Protein AF-A0A2X5NLL9-F1 (afdb_monomer_lite)

Sequence (200 aa):
MDMGITQERDPYWHHGKTVLFLRAEQSVMKSGERNTLWIGGGTVSYTEKAAVKLYLVPALNEEYLISTKEHQAAFIQCLAPGELEKRFPKGENTASSGWFSKLSNHSMAHRYLPYIHNQVLELADPARDMDRKAMRARFRKGVEQKASFSHPDEVERNREFLALQDMLPVALRLTQAEETGKNALLRFSAVTEEEVELSQ

Foldseek 3Di:
DDPDPPPPQQLVRDPDLDFDFDFAWFFFWDDDPPPPQQAEDTDTPDIDPLTATFGFNCVLPVVLSVLLSVLSVSVVRRHHPPNCCVVVPPCPLQPDPDPVSVVVSPPCVQAVVLVVLQLLLCLLCVVDDDPNVVSLVVRLVVLVVRCVRGDVSSSVSSVSRNVSRVSCNVVCVVLCVDPVSNVVSVVSNVPDDRDDNDDD

pLDDT: mean 71.35, std 20.17, range [28.53, 96.5]

Radius of gyration: 19.21 Å; chains: 1; bounding box: 46×49×52 Å

Secondary structure (DSSP, 8-state):
----------TT---SS--EEEEE--EEEE--STT-TTSS-BEEEEE-S--EEEEE-GGG-HHHHHHHHHHHHHHHHHBPTTHHHHHS-TTGGG--SSTTHHHHTT-HHHHTHHHHHHHHHHHH-TTS--HHHHHHHHHHHHHHHHGGGS-HHHHHHHHHHHHHHHTGGGGGHHHHHSHHHHHHHHHHHHH---------

Structure (mmCIF, N/CA/C/O backbone):
data_AF-A0A2X5NLL9-F1
#
_entry.id   AF-A0A2X5NLL9-F1
#
loop_
_atom_site.group_PDB
_atom_site.id
_atom_site.type_symbol
_atom_site.label_atom_id
_atom_site.label_alt_id
_atom_site.label_comp_id
_atom_site.label_asym_id
_atom_site.label_entity_id
_atom_site.label_seq_id
_atom_site.pdbx_PDB_ins_code
_atom_site.Cartn_x
_atom_site.Cartn_y
_atom_site.Cartn_z
_atom_site.occupancy
_atom_site.B_iso_or_equiv
_atom_site.auth_seq_id
_atom_site.auth_comp_id
_atom_site.auth_asym_id
_atom_site.auth_atom_id
_atom_site.pdbx_PDB_model_num
ATOM 1 N N . MET A 1 1 ? 10.662 36.004 -24.248 1.00 30.02 1 MET A N 1
ATOM 2 C CA . MET A 1 1 ? 11.635 35.547 -23.238 1.00 30.02 1 MET A CA 1
ATOM 3 C C . MET A 1 1 ? 10.841 34.747 -22.228 1.00 30.02 1 MET A C 1
ATOM 5 O O . MET A 1 1 ? 10.139 35.343 -21.422 1.00 30.02 1 MET A O 1
ATOM 9 N N . ASP A 1 2 ? 10.832 33.425 -22.386 1.00 28.53 2 ASP A N 1
ATOM 10 C CA . ASP A 1 2 ? 10.112 32.521 -21.488 1.00 28.53 2 ASP A CA 1
ATOM 11 C C . ASP A 1 2 ? 10.832 32.462 -20.141 1.00 28.53 2 ASP A C 1
ATOM 13 O O . ASP A 1 2 ? 12.002 32.088 -20.063 1.00 28.53 2 ASP A O 1
ATOM 17 N N . MET A 1 3 ? 10.128 32.852 -19.080 1.00 30.97 3 MET A N 1
ATOM 18 C CA . MET A 1 3 ? 10.568 32.634 -17.708 1.00 30.97 3 MET A CA 1
ATOM 19 C C . MET A 1 3 ? 10.270 31.180 -17.347 1.00 30.97 3 MET A C 1
ATOM 21 O O . MET A 1 3 ? 9.150 30.830 -16.978 1.00 30.97 3 MET A O 1
ATOM 25 N N . GLY A 1 4 ? 11.287 30.333 -17.513 1.00 31.94 4 GLY A N 1
ATOM 26 C CA . GLY A 1 4 ? 11.276 28.924 -17.144 1.00 31.94 4 GLY A CA 1
ATOM 27 C C . GLY A 1 4 ? 11.077 28.735 -15.644 1.00 31.94 4 GLY A C 1
ATOM 28 O O . GLY A 1 4 ? 12.035 28.627 -14.888 1.00 31.94 4 GLY A O 1
ATOM 29 N N . ILE A 1 5 ? 9.819 28.658 -15.221 1.00 30.97 5 ILE A N 1
ATOM 30 C CA . ILE A 1 5 ? 9.446 27.987 -13.981 1.00 30.97 5 ILE A CA 1
ATOM 31 C C . ILE A 1 5 ? 9.344 26.508 -14.345 1.00 30.97 5 ILE A C 1
ATOM 33 O O . ILE A 1 5 ? 8.311 26.041 -14.828 1.00 30.97 5 ILE A O 1
ATOM 37 N N . THR A 1 6 ? 10.430 25.759 -14.153 1.00 32.88 6 THR A N 1
ATOM 38 C CA . THR A 1 6 ? 10.347 24.302 -14.026 1.00 32.88 6 THR A CA 1
ATOM 39 C C . THR A 1 6 ? 9.514 24.018 -12.790 1.00 32.88 6 THR A C 1
ATOM 41 O O . THR A 1 6 ? 10.007 24.011 -11.667 1.00 32.88 6 THR A O 1
ATOM 44 N N . GLN A 1 7 ? 8.210 23.865 -12.996 1.00 33.78 7 GLN A N 1
ATOM 45 C CA . GLN A 1 7 ? 7.314 23.323 -11.994 1.00 33.78 7 GLN A CA 1
ATOM 46 C C . GLN A 1 7 ? 7.844 21.917 -11.694 1.00 33.78 7 GLN A C 1
ATOM 48 O O . GLN A 1 7 ? 7.772 21.051 -12.568 1.00 33.78 7 GLN A O 1
ATOM 53 N N . GLU A 1 8 ? 8.440 21.711 -10.516 1.00 35.06 8 GLU A N 1
ATOM 54 C CA . GLU A 1 8 ? 8.744 20.374 -10.009 1.00 35.06 8 GLU A CA 1
ATOM 55 C C . GLU A 1 8 ? 7.426 19.600 -9.979 1.00 35.06 8 GLU A C 1
ATOM 57 O O . GLU A 1 8 ? 6.589 19.761 -9.090 1.00 35.06 8 GLU A O 1
ATOM 62 N N . ARG A 1 9 ? 7.188 18.818 -11.030 1.00 38.62 9 ARG A N 1
ATOM 63 C CA . ARG A 1 9 ? 6.103 17.853 -11.053 1.00 38.62 9 ARG A CA 1
ATOM 64 C C . ARG A 1 9 ? 6.563 16.716 -10.160 1.00 38.62 9 ARG A C 1
ATOM 66 O O . ARG A 1 9 ? 7.596 16.110 -10.431 1.00 38.62 9 ARG A O 1
ATOM 73 N N . ASP A 1 10 ? 5.811 16.460 -9.093 1.00 43.16 10 ASP A N 1
ATOM 74 C CA . ASP A 1 10 ? 5.929 15.222 -8.324 1.00 43.16 10 ASP A CA 1
ATOM 75 C C . ASP A 1 10 ? 6.023 14.044 -9.316 1.00 43.16 10 ASP A C 1
ATOM 77 O O . ASP A 1 10 ? 5.250 14.038 -10.279 1.00 43.16 10 ASP A O 1
ATOM 81 N N . PRO A 1 11 ? 6.948 13.076 -9.170 1.00 43.41 11 PRO A N 1
ATOM 82 C CA . PRO A 1 11 ? 7.084 11.961 -10.114 1.00 43.41 11 PRO A CA 1
ATOM 83 C C . PRO A 1 11 ? 5.801 11.137 -10.292 1.00 43.41 11 PRO A C 1
ATOM 85 O O . PRO A 1 11 ? 5.668 10.422 -11.284 1.00 43.41 11 PRO A O 1
ATOM 88 N N . TYR A 1 12 ? 4.833 11.286 -9.384 1.00 45.72 12 TYR A N 1
ATOM 89 C CA . TYR A 1 12 ? 3.494 10.699 -9.473 1.00 45.72 12 TYR A CA 1
ATOM 90 C C . TYR A 1 12 ? 2.426 11.643 -10.064 1.00 45.72 12 TYR A C 1
ATOM 92 O O . TYR A 1 12 ? 1.265 11.263 -10.158 1.00 45.72 12 TYR A O 1
ATOM 100 N N . TRP A 1 13 ? 2.809 12.847 -10.502 1.00 43.38 13 TRP A N 1
ATOM 101 C CA . TRP A 1 13 ? 1.982 13.853 -11.183 1.00 43.38 13 TRP A CA 1
ATOM 102 C C . TRP A 1 13 ? 0.787 14.375 -10.367 1.00 43.38 13 TRP A C 1
ATOM 104 O O . TRP A 1 13 ? -0.271 14.679 -10.921 1.00 43.38 13 TRP A O 1
ATOM 114 N N . HIS A 1 14 ? 0.963 14.535 -9.053 1.00 41.78 14 HIS A N 1
ATOM 115 C CA . HIS A 1 14 ? -0.037 15.137 -8.168 1.00 41.78 14 HIS A CA 1
ATOM 116 C C . HIS A 1 14 ? 0.306 16.590 -7.801 1.00 41.78 14 HIS A C 1
ATOM 118 O O . HIS A 1 14 ? 1.467 16.994 -7.772 1.00 41.78 14 HIS A O 1
ATOM 124 N N . HIS A 1 15 ? -0.721 17.374 -7.464 1.00 30.48 15 HIS A N 1
ATOM 125 C CA . HIS A 1 15 ? -0.577 18.698 -6.858 1.00 30.48 15 HIS A CA 1
ATOM 126 C C . HIS A 1 15 ? -0.872 18.609 -5.344 1.00 30.48 15 HIS A C 1
ATOM 128 O O . HIS A 1 15 ? -2.006 18.318 -4.974 1.00 30.48 15 HIS A O 1
ATOM 134 N N . GLY A 1 16 ? 0.121 18.872 -4.475 1.00 34.12 16 GLY A N 1
ATOM 135 C CA . GLY A 1 16 ? -0.036 18.978 -3.005 1.00 34.12 16 GLY A CA 1
ATOM 136 C C . GLY A 1 16 ? 0.952 18.138 -2.168 1.00 34.12 16 GLY A C 1
ATOM 137 O O . GLY A 1 16 ? 1.599 17.234 -2.691 1.00 34.12 16 GLY A O 1
ATOM 138 N N . LYS A 1 17 ? 1.077 18.425 -0.856 1.00 42.56 17 LYS A N 1
ATOM 139 C CA . LYS A 1 17 ? 1.731 17.524 0.125 1.00 42.56 17 LYS A CA 1
ATOM 140 C C . LYS A 1 17 ? 0.751 16.386 0.437 1.00 42.56 17 LYS A C 1
ATOM 142 O O . LYS A 1 17 ? -0.096 16.513 1.317 1.00 42.56 17 LYS A O 1
ATOM 147 N N . THR A 1 18 ? 0.809 15.335 -0.372 1.00 50.00 18 THR A N 1
ATOM 148 C CA . THR A 1 18 ? -0.301 14.395 -0.589 1.00 50.00 18 THR A CA 1
ATOM 149 C C . THR A 1 18 ? -0.104 13.075 0.159 1.00 50.00 18 THR A C 1
ATOM 151 O O . THR A 1 18 ? 0.994 12.525 0.185 1.00 50.00 18 THR A O 1
ATOM 154 N N . VAL A 1 19 ? -1.191 12.542 0.727 1.00 51.22 19 VAL A N 1
ATOM 155 C CA . VAL A 1 19 ? -1.327 11.106 1.009 1.00 51.22 19 VAL A CA 1
ATOM 156 C C . VAL A 1 19 ? -1.446 10.397 -0.335 1.00 51.22 19 VAL A C 1
ATOM 158 O O . VAL A 1 19 ? -2.418 10.625 -1.056 1.00 51.22 19 VAL A O 1
ATOM 161 N N . LEU A 1 20 ? -0.471 9.568 -0.701 1.00 57.41 20 LEU A N 1
ATOM 162 C CA . LEU A 1 20 ? -0.469 8.922 -2.012 1.00 57.41 20 LEU A CA 1
ATOM 163 C C . LEU A 1 20 ? -1.299 7.639 -1.949 1.00 57.41 20 LEU A C 1
ATOM 165 O O . LEU A 1 20 ? -0.996 6.744 -1.164 1.00 57.41 20 LEU A O 1
ATOM 169 N N . PHE A 1 21 ? -2.320 7.562 -2.803 1.00 56.94 21 PHE A N 1
ATOM 170 C CA . PHE A 1 21 ? -3.103 6.357 -3.066 1.00 56.94 21 PHE A CA 1
ATOM 171 C C . PHE A 1 21 ? -2.527 5.721 -4.325 1.00 56.94 21 PHE A C 1
ATOM 173 O O . PHE A 1 21 ? -2.924 6.067 -5.438 1.00 56.94 21 PHE A O 1
ATOM 180 N N . LEU A 1 22 ? -1.535 4.849 -4.167 1.00 62.81 22 LEU A N 1
ATOM 181 C CA . LEU A 1 22 ? -0.835 4.273 -5.313 1.00 62.81 22 LEU A CA 1
ATOM 182 C C . LEU A 1 22 ? -1.254 2.834 -5.524 1.00 62.81 22 LEU A C 1
ATOM 184 O O . LEU A 1 22 ? -1.207 2.032 -4.594 1.00 62.81 22 LEU A O 1
ATOM 188 N N . ARG A 1 23 ? -1.596 2.508 -6.771 1.00 66.12 23 ARG A N 1
ATOM 189 C CA . ARG A 1 23 ? -1.530 1.138 -7.264 1.00 66.12 23 ARG A CA 1
ATOM 190 C C . ARG A 1 23 ? -0.069 0.849 -7.597 1.00 66.12 23 ARG A C 1
ATOM 192 O O . ARG A 1 23 ? 0.447 1.371 -8.582 1.00 66.12 23 ARG A O 1
ATOM 199 N N . ALA A 1 24 ? 0.591 0.050 -6.770 1.00 66.31 24 ALA A N 1
ATOM 200 C CA . ALA A 1 24 ? 1.937 -0.434 -7.047 1.00 66.31 24 ALA A CA 1
ATOM 201 C C . ALA A 1 24 ? 1.868 -1.788 -7.760 1.00 66.31 24 ALA A C 1
ATOM 203 O O . ALA A 1 24 ? 1.042 -2.637 -7.419 1.00 66.31 24 ALA A O 1
ATOM 204 N N . GLU A 1 25 ? 2.744 -1.982 -8.743 1.00 75.00 25 GLU A N 1
ATOM 205 C CA . GLU A 1 25 ? 2.937 -3.240 -9.465 1.00 75.00 25 GLU A CA 1
ATOM 206 C C . GLU A 1 25 ? 4.431 -3.573 -9.526 1.00 75.00 25 GLU A C 1
ATOM 208 O O . GLU A 1 25 ? 5.280 -2.705 -9.305 1.00 75.00 25 GLU A O 1
ATOM 213 N N . GLN A 1 26 ? 4.736 -4.836 -9.817 1.00 79.44 26 GLN A N 1
ATOM 214 C CA . GLN A 1 26 ? 6.096 -5.311 -10.049 1.00 79.44 26 GLN A CA 1
ATOM 215 C C . GLN A 1 26 ? 6.253 -5.689 -11.522 1.00 79.44 26 GLN A C 1
ATOM 217 O O . GLN A 1 26 ? 5.505 -6.536 -12.023 1.00 79.44 26 GLN A O 1
ATOM 222 N N . SER A 1 27 ? 7.213 -5.077 -12.214 1.00 77.50 27 SER A N 1
ATOM 223 C CA . SER A 1 27 ? 7.485 -5.348 -13.625 1.00 77.50 27 SER A CA 1
ATOM 224 C C . SER A 1 27 ? 8.627 -6.348 -13.774 1.00 77.50 27 SER A C 1
ATOM 226 O O . SER A 1 27 ? 9.621 -6.289 -13.058 1.00 77.50 27 SER A O 1
ATOM 228 N N . VAL A 1 28 ? 8.507 -7.262 -14.735 1.00 75.44 28 VAL A N 1
ATOM 229 C CA . VAL A 1 28 ? 9.597 -8.156 -15.142 1.00 75.44 28 VAL A CA 1
ATOM 230 C C . VAL A 1 28 ? 10.212 -7.625 -16.427 1.00 75.44 28 VAL A C 1
ATOM 232 O O . VAL A 1 28 ? 9.513 -7.432 -17.424 1.00 75.44 28 VAL A O 1
ATOM 235 N N . MET A 1 29 ? 11.522 -7.403 -16.428 1.00 75.44 29 MET A N 1
ATOM 236 C CA . MET A 1 29 ? 12.244 -6.785 -17.540 1.00 75.44 29 MET A CA 1
ATOM 237 C C . MET A 1 29 ? 12.702 -7.840 -18.551 1.00 75.44 29 MET A C 1
ATOM 239 O O . MET A 1 29 ? 13.195 -8.909 -18.195 1.00 75.44 29 MET A O 1
ATOM 243 N N . LYS A 1 30 ? 12.532 -7.553 -19.845 1.00 66.50 30 LYS A N 1
ATOM 244 C CA . LYS A 1 30 ? 13.097 -8.352 -20.942 1.00 66.50 30 LYS A CA 1
ATOM 245 C C . LYS A 1 30 ? 14.551 -7.919 -21.107 1.00 66.50 30 LYS A C 1
ATOM 247 O O . LYS A 1 30 ? 14.817 -6.768 -21.443 1.00 66.50 30 LYS A O 1
ATOM 252 N N . SER A 1 31 ? 15.487 -8.826 -20.845 1.00 51.69 31 SER A N 1
ATOM 253 C CA . SER A 1 31 ? 16.911 -8.585 -21.096 1.00 51.69 31 SER A CA 1
ATOM 254 C C . SER A 1 31 ? 17.125 -8.380 -22.598 1.00 51.69 31 SER A C 1
ATOM 256 O O . SER A 1 31 ? 16.932 -9.317 -23.372 1.00 51.69 31 SER A O 1
ATOM 258 N N . GLY A 1 32 ? 17.570 -7.191 -23.012 1.00 51.97 32 GLY A N 1
ATOM 259 C CA . GLY A 1 32 ? 18.424 -7.084 -24.201 1.00 51.97 32 GLY A CA 1
ATOM 260 C C . GLY A 1 32 ? 19.734 -7.846 -23.962 1.00 51.97 32 GLY A C 1
ATOM 261 O O . GLY A 1 32 ? 20.006 -8.248 -22.826 1.00 51.97 32 GLY A O 1
ATOM 262 N N . GLU A 1 33 ? 20.528 -8.104 -25.005 1.00 41.50 33 GLU A N 1
ATOM 263 C CA . GLU A 1 33 ? 21.805 -8.824 -24.876 1.00 41.50 33 GLU A CA 1
ATOM 264 C C . GLU A 1 33 ? 22.627 -8.297 -23.687 1.00 41.50 33 GLU A C 1
ATOM 266 O O . GLU A 1 33 ? 22.786 -7.090 -23.503 1.00 41.50 33 GLU A O 1
ATOM 271 N N . ARG A 1 34 ? 23.095 -9.247 -22.866 1.00 42.22 34 ARG A N 1
ATOM 272 C CA . ARG A 1 34 ? 23.524 -9.157 -21.454 1.00 42.22 34 ARG A CA 1
ATOM 273 C C . ARG A 1 34 ? 24.527 -8.059 -21.042 1.00 42.22 34 ARG A C 1
ATOM 275 O O . ARG A 1 34 ? 24.886 -8.023 -19.873 1.00 42.22 34 ARG A O 1
ATOM 282 N N . ASN A 1 35 ? 24.945 -7.153 -21.923 1.00 40.38 35 ASN A N 1
ATOM 283 C CA . ASN A 1 35 ? 25.951 -6.121 -21.650 1.00 40.38 35 ASN A CA 1
ATOM 284 C C . ASN A 1 35 ? 25.469 -4.661 -21.776 1.00 40.38 35 ASN A C 1
ATOM 286 O O . ASN A 1 35 ? 26.289 -3.757 -21.665 1.00 40.38 35 ASN A O 1
ATOM 290 N N . THR A 1 36 ? 24.172 -4.392 -21.967 1.00 44.03 36 THR A N 1
ATOM 291 C CA . THR A 1 36 ? 23.643 -3.010 -22.114 1.00 44.03 36 THR A CA 1
ATOM 292 C C . THR A 1 36 ? 22.597 -2.612 -21.067 1.00 44.03 36 THR A C 1
ATOM 294 O O . THR A 1 36 ? 21.892 -1.624 -21.233 1.00 44.03 36 THR A O 1
ATOM 297 N N . LEU A 1 37 ? 22.526 -3.332 -19.942 1.00 43.97 37 LEU A N 1
ATOM 298 C CA . LEU A 1 37 ? 21.527 -3.143 -18.874 1.00 43.97 37 LEU A CA 1
ATOM 299 C C . LEU A 1 37 ? 21.498 -1.753 -18.205 1.00 43.97 37 LEU A C 1
ATOM 301 O O . LEU A 1 37 ? 20.619 -1.515 -17.387 1.00 43.97 37 LEU A O 1
ATOM 305 N N . TRP A 1 38 ? 22.423 -0.849 -18.529 1.00 47.66 38 TRP A N 1
ATOM 306 C CA . TRP A 1 38 ? 22.656 0.361 -17.737 1.00 47.66 38 TRP A CA 1
ATOM 307 C C . TRP A 1 38 ? 22.489 1.683 -18.488 1.00 47.66 38 TRP A C 1
ATOM 309 O O . TRP A 1 38 ? 22.539 2.731 -17.855 1.00 47.66 38 TRP A O 1
ATOM 319 N N . ILE A 1 39 ? 22.255 1.678 -19.807 1.00 42.56 39 ILE A N 1
ATOM 320 C CA . ILE A 1 39 ? 21.992 2.915 -20.560 1.00 42.56 39 ILE A CA 1
ATOM 321 C C . ILE A 1 39 ? 20.935 2.643 -21.635 1.00 42.56 39 ILE A C 1
ATOM 323 O O . ILE A 1 39 ? 21.271 2.231 -22.739 1.00 42.56 39 ILE A O 1
ATOM 327 N N . GLY A 1 40 ? 19.667 2.887 -21.284 1.00 46.84 40 GLY A N 1
ATOM 328 C CA . GLY A 1 40 ? 18.537 3.072 -22.205 1.00 46.84 40 GLY A CA 1
ATOM 329 C C . GLY A 1 40 ? 18.155 1.867 -23.074 1.00 46.84 40 GLY A C 1
ATOM 330 O O . GLY A 1 40 ? 18.815 1.564 -24.062 1.00 46.84 40 GLY A O 1
ATOM 331 N N . GLY A 1 41 ? 17.017 1.231 -22.775 1.00 54.19 41 GLY A N 1
ATOM 332 C CA . GLY A 1 41 ? 16.431 0.224 -23.675 1.00 54.19 41 GLY A CA 1
ATOM 333 C C . GLY A 1 41 ? 15.708 -0.944 -23.007 1.00 54.19 41 GLY A C 1
ATOM 334 O O . GLY A 1 41 ? 15.366 -1.913 -23.686 1.00 54.19 41 GLY A O 1
ATOM 335 N N . GLY A 1 42 ? 15.461 -0.889 -21.696 1.00 60.28 42 GLY A N 1
ATOM 336 C CA . GLY A 1 42 ? 14.700 -1.922 -21.004 1.00 60.28 42 GLY A CA 1
ATOM 337 C C . GLY A 1 42 ? 13.259 -1.972 -21.513 1.00 60.28 42 GLY A C 1
ATOM 338 O O . GLY A 1 42 ? 12.541 -0.976 -21.454 1.00 60.28 42 GLY A O 1
ATOM 339 N N . THR A 1 43 ? 12.828 -3.133 -22.011 1.00 65.88 43 THR A N 1
ATOM 340 C CA . THR A 1 43 ? 11.418 -3.377 -22.356 1.00 65.88 43 THR A CA 1
ATOM 341 C C . THR A 1 43 ? 10.766 -4.160 -21.224 1.00 65.88 43 THR A C 1
ATOM 343 O O . THR A 1 43 ? 11.311 -5.181 -20.790 1.00 65.88 43 THR A O 1
ATOM 346 N N . VAL A 1 44 ? 9.592 -3.737 -20.755 1.00 63.72 44 VAL A N 1
ATOM 347 C CA . VAL A 1 44 ? 8.836 -4.522 -19.773 1.00 63.72 44 VAL A CA 1
ATOM 348 C C . VAL A 1 44 ? 8.279 -5.761 -20.477 1.00 63.72 44 VAL A C 1
ATOM 350 O O . VAL A 1 44 ? 7.547 -5.669 -21.460 1.00 63.72 44 VAL A O 1
ATOM 353 N N . SER A 1 45 ? 8.642 -6.950 -19.994 1.00 67.19 45 SER A N 1
ATOM 354 C CA . SER A 1 45 ? 8.124 -8.217 -20.522 1.00 67.19 45 SER A CA 1
ATOM 355 C C . SER A 1 45 ? 6.657 -8.390 -20.184 1.00 67.19 45 SER A C 1
ATOM 357 O O . SER A 1 45 ? 5.848 -8.701 -21.056 1.00 67.19 45 SER A O 1
ATOM 359 N N . TYR A 1 46 ? 6.350 -8.249 -18.897 1.00 63.44 46 TYR A N 1
ATOM 360 C CA . TYR A 1 46 ? 5.017 -8.338 -18.330 1.00 63.44 46 TYR A CA 1
ATOM 361 C C . TYR A 1 46 ? 5.033 -7.728 -16.920 1.00 63.44 46 TYR A C 1
ATOM 363 O O . TYR A 1 46 ? 6.092 -7.641 -16.291 1.00 63.44 46 TYR A O 1
ATOM 371 N N . THR A 1 47 ? 3.868 -7.318 -16.421 1.00 62.31 47 THR A N 1
ATOM 372 C CA . THR A 1 47 ? 3.681 -6.920 -15.021 1.00 62.31 47 THR A CA 1
ATOM 373 C C . THR A 1 47 ? 2.982 -8.026 -14.250 1.00 62.31 47 THR A C 1
ATOM 375 O O . THR A 1 47 ? 2.109 -8.726 -14.775 1.00 62.31 47 THR A O 1
ATOM 378 N N . GLU A 1 48 ? 3.387 -8.225 -13.001 1.00 64.75 48 GLU A N 1
ATOM 379 C CA . GLU A 1 48 ? 2.706 -9.167 -12.124 1.00 64.75 48 GLU A CA 1
ATOM 380 C C . GLU A 1 48 ? 1.260 -8.725 -11.884 1.00 64.75 48 GLU A C 1
ATOM 382 O O . GLU A 1 48 ? 0.960 -7.547 -11.700 1.00 64.75 48 GLU A O 1
ATOM 387 N N . LYS A 1 49 ? 0.346 -9.701 -11.854 1.00 60.09 49 LYS A N 1
ATOM 388 C CA . LYS A 1 49 ? -1.090 -9.439 -11.652 1.00 60.09 49 LYS A CA 1
ATOM 389 C C . LYS A 1 49 ? -1.409 -8.925 -10.248 1.00 60.09 49 LYS A C 1
ATOM 391 O O . LYS A 1 49 ? -2.490 -8.386 -10.025 1.00 60.09 49 LYS A O 1
ATOM 396 N N . ALA A 1 50 ? -0.504 -9.142 -9.293 1.00 60.81 50 ALA A N 1
ATOM 397 C CA . ALA A 1 50 ? -0.651 -8.625 -7.946 1.00 60.81 50 ALA A CA 1
ATOM 398 C C . ALA A 1 50 ? -0.345 -7.125 -7.959 1.00 60.81 50 ALA A C 1
ATOM 400 O O . ALA A 1 50 ? 0.814 -6.723 -7.975 1.00 60.81 50 ALA A O 1
ATOM 401 N N . ALA A 1 51 ? -1.403 -6.322 -7.942 1.00 67.31 51 ALA A N 1
ATOM 402 C CA . ALA A 1 51 ? -1.331 -4.896 -7.688 1.00 67.31 51 ALA A CA 1
ATOM 403 C C . ALA A 1 51 ? -1.908 -4.604 -6.301 1.00 67.31 51 ALA A C 1
ATOM 405 O O . ALA A 1 51 ? -2.898 -5.222 -5.898 1.00 67.31 51 ALA A O 1
ATOM 406 N N . VAL A 1 52 ? -1.300 -3.676 -5.566 1.00 75.88 52 VAL A N 1
ATOM 407 C CA . VAL A 1 52 ? -1.776 -3.273 -4.234 1.00 75.88 52 VAL A CA 1
ATOM 408 C C . VAL A 1 52 ? -2.028 -1.774 -4.193 1.00 75.88 52 VAL A C 1
ATOM 410 O O . VAL A 1 52 ? -1.263 -1.006 -4.771 1.00 75.88 52 VAL A O 1
ATOM 413 N N . LYS A 1 53 ? -3.102 -1.367 -3.510 1.00 77.12 53 LYS A N 1
ATOM 414 C CA . LYS A 1 53 ? -3.356 0.028 -3.145 1.00 77.12 53 LYS A CA 1
ATOM 415 C C . LYS A 1 53 ? -2.649 0.327 -1.820 1.00 77.12 53 LYS A C 1
ATOM 417 O O . LYS A 1 53 ? -2.843 -0.411 -0.855 1.00 77.12 53 LYS A O 1
ATOM 422 N N . LEU A 1 54 ? -1.817 1.365 -1.791 1.00 78.69 54 LEU A N 1
ATOM 423 C CA . LEU A 1 54 ? -1.061 1.793 -0.605 1.00 78.69 54 LEU A CA 1
ATOM 424 C C . LEU A 1 54 ? -1.449 3.216 -0.196 1.00 78.69 54 LEU A C 1
ATOM 426 O O . LEU A 1 54 ? -1.795 4.025 -1.050 1.00 78.69 54 LEU A O 1
ATOM 430 N N . TYR A 1 55 ? -1.453 3.478 1.115 1.00 79.06 55 TYR A N 1
ATOM 431 C CA . TYR A 1 55 ? -1.734 4.757 1.766 1.00 79.06 55 TYR A CA 1
ATOM 432 C C . TYR A 1 55 ? -0.386 5.303 2.237 1.00 79.06 55 TYR A C 1
ATOM 434 O O . TYR A 1 55 ? 0.045 5.065 3.364 1.00 79.06 55 TYR A O 1
ATOM 442 N N . LEU A 1 56 ? 0.338 5.979 1.350 1.00 74.31 56 LEU A N 1
ATOM 443 C CA . LEU A 1 56 ? 1.669 6.470 1.693 1.00 74.31 56 LEU A CA 1
ATOM 444 C C . LEU A 1 56 ? 1.542 7.845 2.337 1.00 74.31 56 LEU A C 1
ATOM 446 O O . LEU A 1 56 ? 0.984 8.764 1.735 1.00 74.31 56 LEU A O 1
ATOM 450 N N . VAL A 1 57 ? 2.073 7.986 3.550 1.00 76.75 57 VAL A N 1
ATOM 451 C CA . VAL A 1 57 ? 2.150 9.259 4.278 1.00 76.75 57 VAL A CA 1
ATOM 452 C C . VAL A 1 57 ? 3.618 9.670 4.340 1.00 76.75 57 VAL A C 1
ATOM 454 O O . VAL A 1 57 ? 4.338 9.205 5.222 1.00 76.75 57 VAL A O 1
ATOM 457 N N . PRO A 1 58 ? 4.086 10.543 3.431 1.00 68.69 58 PRO A N 1
ATOM 458 C CA . PRO A 1 58 ? 5.504 10.884 3.344 1.00 68.69 58 PRO A CA 1
ATOM 459 C C . PRO A 1 58 ? 6.080 11.514 4.615 1.00 68.69 58 PRO A C 1
ATOM 461 O O . PRO A 1 58 ? 7.251 11.338 4.917 1.00 68.69 58 PRO A O 1
ATOM 464 N N . ALA A 1 59 ? 5.245 12.199 5.401 1.00 72.25 59 ALA A N 1
ATOM 465 C CA . ALA A 1 59 ? 5.648 12.788 6.678 1.00 72.25 59 ALA A CA 1
ATOM 466 C C . ALA A 1 59 ? 6.039 11.747 7.748 1.00 72.25 59 ALA A C 1
ATOM 468 O O . ALA A 1 59 ? 6.592 12.121 8.777 1.00 72.25 59 ALA A O 1
ATOM 469 N N . LEU A 1 60 ? 5.747 10.456 7.536 1.00 78.31 60 LEU A N 1
ATOM 470 C CA . LEU A 1 60 ? 6.215 9.393 8.428 1.00 78.31 60 LEU A CA 1
ATOM 471 C C . LEU A 1 60 ? 7.708 9.107 8.243 1.00 78.31 60 LEU A C 1
ATOM 473 O O . LEU A 1 60 ? 8.352 8.689 9.202 1.00 78.31 60 LEU A O 1
ATOM 477 N N . ASN A 1 61 ? 8.247 9.326 7.040 1.00 79.75 61 ASN A N 1
ATOM 478 C CA . ASN A 1 61 ? 9.666 9.181 6.740 1.00 79.75 61 ASN A CA 1
ATOM 479 C C . ASN A 1 61 ? 10.026 9.964 5.461 1.00 79.75 61 ASN A C 1
ATOM 481 O O . ASN A 1 61 ? 9.764 9.510 4.344 1.00 79.75 61 ASN A O 1
ATOM 485 N N . GLU A 1 62 ? 10.632 11.143 5.630 1.00 76.12 62 GLU A N 1
ATOM 486 C CA . GLU A 1 62 ? 11.016 12.008 4.508 1.00 76.12 62 GLU A CA 1
ATOM 487 C C . GLU A 1 62 ? 12.167 11.423 3.673 1.00 76.12 62 GLU A C 1
ATOM 489 O O . GLU A 1 62 ? 12.211 11.652 2.465 1.00 76.12 62 GLU A O 1
ATOM 494 N N . GLU A 1 63 ? 13.049 10.616 4.269 1.00 80.81 63 GLU A N 1
ATOM 495 C CA . GLU A 1 63 ? 14.143 9.952 3.549 1.00 80.81 63 GLU A CA 1
ATOM 496 C C . GLU A 1 63 ? 13.592 8.931 2.549 1.00 80.81 63 GLU A C 1
ATOM 498 O O . GLU A 1 63 ? 13.989 8.933 1.386 1.00 80.81 63 GLU A O 1
ATOM 503 N N . TYR A 1 64 ? 12.593 8.136 2.952 1.00 77.06 64 TYR A N 1
ATOM 504 C CA . TYR A 1 64 ? 11.897 7.223 2.037 1.00 77.06 64 TYR A CA 1
ATOM 505 C C . TYR A 1 64 ? 11.156 7.972 0.931 1.00 77.06 64 TYR A C 1
ATOM 507 O O . TYR A 1 64 ? 11.087 7.498 -0.200 1.00 77.06 64 TYR A O 1
ATOM 515 N N . LEU A 1 65 ? 10.620 9.165 1.199 1.00 73.12 65 LEU A N 1
ATOM 516 C CA . LEU A 1 65 ? 10.032 9.970 0.130 1.00 73.12 65 LEU A CA 1
ATOM 517 C C . LEU A 1 65 ? 11.084 10.392 -0.900 1.00 73.12 65 LEU A C 1
ATOM 519 O O . LEU A 1 65 ? 10.811 10.339 -2.093 1.00 73.12 65 LEU A O 1
ATOM 523 N N . ILE A 1 66 ? 12.252 10.851 -0.457 1.00 74.88 66 ILE A N 1
ATOM 524 C CA . ILE A 1 66 ? 13.321 11.282 -1.365 1.00 74.88 66 ILE A CA 1
ATOM 525 C C . ILE A 1 66 ? 13.827 10.082 -2.171 1.00 74.88 66 ILE A C 1
ATOM 527 O O . ILE A 1 66 ? 13.809 10.127 -3.400 1.00 74.88 66 ILE A O 1
ATOM 531 N N . SER A 1 67 ? 14.151 8.985 -1.492 1.00 80.00 67 SER A N 1
ATOM 532 C CA . SER A 1 67 ? 14.657 7.757 -2.107 1.00 80.00 67 SER A CA 1
ATOM 533 C C . SER A 1 67 ? 13.673 7.158 -3.121 1.00 80.00 67 SER A C 1
ATOM 535 O O . SER A 1 67 ? 14.024 6.940 -4.282 1.00 80.00 67 SER A O 1
ATOM 537 N N . THR A 1 68 ? 12.383 7.039 -2.774 1.00 75.56 68 THR A N 1
ATOM 538 C CA . THR A 1 68 ? 11.366 6.532 -3.718 1.00 75.56 68 THR A CA 1
ATOM 539 C C . THR A 1 68 ? 11.245 7.396 -4.973 1.00 75.56 68 THR A C 1
ATOM 541 O O . THR A 1 68 ? 10.957 6.869 -6.051 1.00 75.56 68 THR A O 1
ATOM 544 N N . LYS A 1 69 ? 11.446 8.719 -4.871 1.00 76.25 69 LYS A N 1
ATOM 545 C CA . LYS A 1 69 ? 11.453 9.620 -6.035 1.00 76.25 69 LYS A CA 1
ATOM 546 C C . LYS A 1 69 ? 12.671 9.375 -6.920 1.00 76.25 69 LYS A C 1
ATOM 548 O O . LYS A 1 69 ? 12.517 9.339 -8.140 1.00 76.25 69 LYS A O 1
ATOM 553 N N . GLU A 1 70 ? 13.845 9.199 -6.323 1.00 79.50 70 GLU A N 1
ATOM 554 C CA . GLU A 1 70 ? 15.092 8.907 -7.036 1.00 79.50 70 GLU A CA 1
ATOM 555 C C . GLU A 1 70 ? 15.004 7.561 -7.761 1.00 79.50 70 GLU A C 1
ATOM 557 O O . GLU A 1 70 ? 15.213 7.500 -8.974 1.00 79.50 70 GLU A O 1
ATOM 562 N N . HIS A 1 71 ? 14.562 6.515 -7.063 1.00 77.31 71 HIS A N 1
ATOM 563 C CA . HIS A 1 71 ? 14.337 5.191 -7.635 1.00 77.31 71 HIS A CA 1
ATOM 564 C C . HIS A 1 71 ? 13.298 5.207 -8.765 1.00 77.31 71 HIS A C 1
ATOM 566 O O . HIS A 1 71 ? 13.508 4.631 -9.836 1.00 77.31 71 HIS A O 1
ATOM 572 N N . GLN A 1 72 ? 12.179 5.914 -8.581 1.00 76.62 72 GLN A N 1
ATOM 573 C CA . GLN A 1 72 ? 11.176 6.071 -9.635 1.00 76.62 72 GLN A CA 1
ATOM 574 C C . GLN A 1 72 ? 11.757 6.783 -10.865 1.00 76.62 72 GLN A C 1
ATOM 576 O O . GLN A 1 72 ? 11.482 6.371 -11.994 1.00 76.62 72 GLN A O 1
ATOM 581 N N . ALA A 1 73 ? 12.550 7.839 -10.672 1.00 75.56 73 ALA A N 1
ATOM 582 C CA . ALA A 1 73 ? 13.178 8.572 -11.766 1.00 75.56 73 ALA A CA 1
ATOM 583 C C . ALA A 1 73 ? 14.196 7.704 -12.522 1.00 75.56 73 ALA A C 1
ATOM 585 O O . ALA A 1 73 ? 14.164 7.673 -13.754 1.00 75.56 73 ALA A O 1
ATOM 586 N N . ALA A 1 74 ? 15.034 6.954 -11.804 1.00 76.12 74 ALA A N 1
ATOM 587 C CA . ALA A 1 74 ? 16.000 6.024 -12.384 1.00 76.12 74 ALA A CA 1
ATOM 588 C C . ALA A 1 74 ? 15.306 4.923 -13.202 1.00 76.12 74 ALA A C 1
ATOM 590 O O . ALA A 1 74 ? 15.680 4.669 -14.349 1.00 76.12 74 ALA A O 1
ATOM 591 N N . PHE A 1 75 ? 14.229 4.337 -12.668 1.00 75.19 75 PHE A N 1
ATOM 592 C CA . PHE A 1 75 ? 13.420 3.362 -13.398 1.00 75.19 75 PHE A CA 1
ATOM 593 C C . PHE A 1 75 ? 12.807 3.957 -14.670 1.00 75.19 75 PHE A C 1
ATOM 595 O O . PHE A 1 75 ? 12.876 3.347 -15.729 1.00 75.19 75 PHE A O 1
ATOM 602 N N . ILE A 1 76 ? 12.241 5.165 -14.617 1.00 72.88 76 ILE A N 1
ATOM 603 C CA . ILE A 1 76 ? 11.680 5.812 -15.814 1.00 72.88 76 ILE A CA 1
ATOM 604 C C . ILE A 1 76 ? 12.756 6.014 -16.889 1.00 72.88 76 ILE A C 1
ATOM 606 O O . ILE A 1 76 ? 12.495 5.772 -18.067 1.00 72.88 76 ILE A O 1
ATOM 610 N N . GLN A 1 77 ? 13.962 6.430 -16.497 1.00 73.75 77 GLN A N 1
ATOM 611 C CA . GLN A 1 77 ? 15.073 6.653 -17.426 1.00 73.75 77 GLN A CA 1
ATOM 612 C C . GLN A 1 77 ? 15.577 5.361 -18.087 1.00 73.75 77 GLN A C 1
ATOM 614 O O . GLN A 1 77 ? 16.134 5.423 -19.184 1.00 73.75 77 GLN A O 1
ATOM 619 N N . CYS A 1 78 ? 15.380 4.193 -17.466 1.00 71.62 78 CYS A N 1
ATOM 620 C CA . CYS A 1 78 ? 15.815 2.918 -18.038 1.00 71.62 78 CYS A CA 1
ATOM 621 C C . CYS A 1 78 ? 14.878 2.389 -19.141 1.00 71.62 78 CYS A C 1
ATOM 623 O O . CYS A 1 78 ? 15.270 1.503 -19.913 1.00 71.62 78 CYS A O 1
ATOM 625 N N . LEU A 1 79 ? 13.638 2.888 -19.206 1.00 69.56 79 LEU A N 1
ATOM 626 C CA . LEU A 1 79 ? 12.611 2.407 -20.129 1.00 69.56 79 LEU A CA 1
ATOM 627 C C . LEU A 1 79 ? 12.923 2.789 -21.579 1.00 69.56 79 LEU A C 1
ATOM 629 O O . LEU A 1 79 ? 13.412 3.880 -21.875 1.00 69.56 79 LEU A O 1
ATOM 633 N N . ALA A 1 80 ? 12.596 1.890 -22.508 1.00 70.88 80 ALA A N 1
ATOM 634 C CA . ALA A 1 80 ? 12.633 2.206 -23.930 1.00 70.88 80 ALA A CA 1
ATOM 635 C C . ALA A 1 80 ? 11.626 3.331 -24.281 1.00 70.88 80 ALA A C 1
ATOM 637 O O . ALA A 1 80 ? 10.568 3.431 -23.648 1.00 70.88 80 ALA A O 1
ATOM 638 N N . PRO A 1 81 ? 11.902 4.161 -25.307 1.00 72.44 81 PRO A N 1
ATOM 639 C CA . PRO A 1 81 ? 10.971 5.200 -25.747 1.00 72.44 81 PRO A CA 1
ATOM 640 C C . PRO A 1 81 ? 9.559 4.651 -26.003 1.00 72.44 81 PRO A C 1
ATOM 642 O O . PRO A 1 81 ? 9.397 3.641 -26.686 1.00 72.44 81 PRO A O 1
ATOM 645 N N . GLY A 1 82 ? 8.534 5.315 -25.462 1.00 70.81 82 GLY A N 1
ATOM 646 C CA . GLY A 1 82 ? 7.130 4.913 -25.600 1.00 70.81 82 GLY A CA 1
ATOM 647 C C . GLY A 1 82 ? 6.642 3.854 -24.602 1.00 70.81 82 GLY A C 1
ATOM 648 O O . GLY A 1 82 ? 5.431 3.713 -24.431 1.00 70.81 82 GLY A O 1
ATOM 649 N N . GLU A 1 83 ? 7.530 3.138 -23.898 1.00 70.06 83 GLU A N 1
ATOM 650 C CA . GLU A 1 83 ? 7.115 2.192 -22.845 1.00 70.06 83 GLU A CA 1
ATOM 651 C C . GLU A 1 83 ? 6.547 2.926 -21.623 1.00 70.06 83 GLU A C 1
ATOM 653 O O . GLU A 1 83 ? 5.593 2.443 -21.013 1.00 70.06 83 GLU A O 1
ATOM 658 N N . LEU A 1 84 ? 7.058 4.124 -21.310 1.00 69.88 84 LEU A N 1
ATOM 659 C CA . LEU A 1 84 ? 6.502 4.970 -20.253 1.00 69.88 84 LEU A CA 1
ATOM 660 C C . LEU A 1 84 ? 5.056 5.366 -20.567 1.00 69.88 84 LEU A C 1
ATOM 662 O O . LEU A 1 84 ? 4.175 5.152 -19.741 1.00 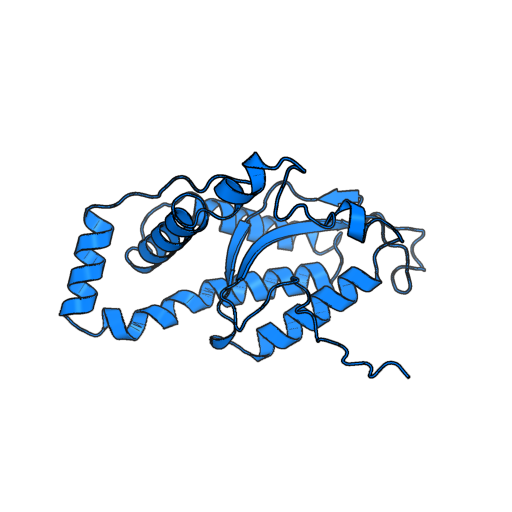69.88 84 LEU A O 1
ATOM 666 N N . GLU A 1 85 ? 4.791 5.905 -21.758 1.00 69.44 85 GLU A N 1
ATOM 667 C CA . GLU A 1 85 ? 3.453 6.328 -22.183 1.00 69.44 85 GLU A CA 1
ATOM 668 C C . GLU A 1 85 ? 2.483 5.156 -22.312 1.00 69.44 85 GLU A C 1
ATOM 670 O O . GLU A 1 85 ? 1.305 5.304 -22.010 1.00 69.44 85 GLU A O 1
ATOM 675 N N . LYS A 1 86 ? 2.959 3.985 -22.736 1.00 69.44 86 LYS A N 1
ATOM 676 C CA . LYS A 1 86 ? 2.153 2.761 -22.781 1.00 69.44 86 LYS A CA 1
ATOM 677 C C . LYS A 1 86 ? 1.762 2.288 -21.384 1.00 69.44 86 LYS A C 1
ATOM 679 O O . LYS A 1 86 ? 0.686 1.726 -21.202 1.00 69.44 86 LYS A O 1
ATOM 684 N N . ARG A 1 87 ? 2.650 2.474 -20.407 1.00 65.06 87 ARG A N 1
ATOM 685 C CA . ARG A 1 87 ? 2.465 1.992 -19.038 1.00 65.06 87 ARG A CA 1
ATOM 686 C C . ARG A 1 87 ? 1.712 2.974 -18.148 1.00 65.06 87 ARG A C 1
ATOM 688 O O . ARG A 1 87 ? 0.969 2.538 -17.268 1.00 65.06 87 ARG A O 1
ATOM 695 N N . PHE A 1 88 ? 1.909 4.263 -18.398 1.00 64.25 88 PHE A N 1
ATOM 696 C CA . PHE A 1 88 ? 1.277 5.389 -17.724 1.00 64.25 88 PHE A CA 1
ATOM 697 C C . PHE A 1 88 ? 0.697 6.347 -18.777 1.00 64.25 88 PHE A C 1
ATOM 699 O O . PHE A 1 88 ? 1.257 7.426 -19.015 1.00 64.25 88 PHE A O 1
ATOM 706 N N . PRO A 1 89 ? -0.412 5.977 -19.444 1.00 58.12 89 PRO A N 1
ATOM 707 C CA . PRO A 1 89 ? -0.974 6.806 -20.497 1.00 58.12 89 PRO A CA 1
ATOM 708 C C . PRO A 1 89 ? -1.432 8.145 -19.930 1.00 58.12 89 PRO A C 1
ATOM 710 O O . PRO A 1 89 ? -2.138 8.232 -18.918 1.00 58.12 89 PRO A O 1
ATOM 713 N N . LYS A 1 90 ? -1.013 9.231 -20.584 1.00 50.34 90 LYS A N 1
ATOM 714 C CA . LYS A 1 90 ? -1.399 10.585 -20.179 1.00 50.34 90 LYS A CA 1
ATOM 715 C C . LYS A 1 90 ? -2.923 10.709 -20.224 1.00 50.34 90 LYS A C 1
ATOM 717 O O . LYS A 1 90 ? -3.530 10.545 -21.276 1.00 50.34 90 LYS A O 1
ATOM 722 N N . GLY A 1 91 ? -3.522 11.041 -19.082 1.00 48.50 91 GLY A N 1
ATOM 723 C CA . GLY A 1 91 ? -4.972 11.207 -18.947 1.00 48.50 91 GLY A CA 1
ATOM 724 C C . GLY A 1 91 ? -5.734 9.959 -18.494 1.00 48.50 91 GLY A C 1
ATOM 725 O O . GLY A 1 91 ? -6.945 10.050 -18.324 1.00 48.50 91 GLY A O 1
ATOM 726 N N . GLU A 1 92 ? -5.073 8.826 -18.226 1.00 44.34 92 GLU A N 1
ATOM 727 C CA . GLU A 1 92 ? -5.751 7.605 -17.748 1.00 44.34 92 GLU A CA 1
ATOM 728 C C . GLU A 1 92 ? -5.938 7.507 -16.229 1.00 44.34 92 GLU A C 1
ATOM 730 O O . GLU A 1 92 ? -6.749 6.702 -15.785 1.00 44.34 92 GLU A O 1
ATOM 735 N N . ASN A 1 93 ? -5.375 8.425 -15.431 1.00 39.25 93 ASN A N 1
ATOM 736 C CA . ASN A 1 93 ? -5.912 8.672 -14.077 1.00 39.25 93 ASN A CA 1
ATOM 737 C C . ASN A 1 93 ? -7.370 9.194 -14.113 1.00 39.25 93 ASN A C 1
ATOM 739 O O . ASN A 1 93 ? -8.041 9.282 -13.084 1.00 39.25 93 ASN A O 1
ATOM 743 N N . THR A 1 94 ? -7.874 9.512 -15.310 1.00 35.09 94 THR A N 1
ATOM 744 C CA . THR A 1 94 ? -9.273 9.792 -15.631 1.00 35.09 94 THR A CA 1
ATOM 745 C C . THR A 1 94 ? -9.679 8.996 -16.873 1.00 35.09 94 THR A C 1
ATOM 747 O O . THR A 1 94 ? -9.828 9.562 -17.953 1.00 35.09 94 THR A O 1
ATOM 750 N N . ALA A 1 95 ? -9.821 7.674 -16.774 1.00 33.28 95 ALA A N 1
ATOM 751 C CA . ALA A 1 95 ? -10.232 6.881 -17.930 1.00 33.28 95 ALA A CA 1
ATOM 752 C C . ALA A 1 95 ? -11.531 7.422 -18.573 1.00 33.28 95 ALA A C 1
ATOM 754 O O . ALA A 1 95 ? -12.526 7.692 -17.892 1.00 33.28 95 ALA A O 1
ATOM 755 N N . SER A 1 96 ? -11.497 7.504 -19.907 1.00 37.81 96 SER A N 1
ATOM 756 C CA . SER A 1 96 ? -12.522 7.901 -20.886 1.00 37.81 96 SER A CA 1
ATOM 757 C C . SER A 1 96 ? -12.659 9.398 -21.203 1.00 37.81 96 SER A C 1
ATOM 759 O O . SER A 1 96 ? -13.088 10.230 -20.413 1.00 37.81 96 SER A O 1
ATOM 761 N N . SER A 1 97 ? -12.350 9.729 -22.450 1.00 35.91 97 SER A N 1
ATOM 762 C CA . SER A 1 97 ? -12.590 10.988 -23.153 1.00 35.91 97 SER A CA 1
ATOM 763 C C . SER A 1 97 ? -14.085 11.210 -23.448 1.00 35.91 97 SER A C 1
ATOM 765 O O . SER A 1 97 ? -14.497 11.369 -24.593 1.00 35.91 97 SER A O 1
ATOM 767 N N . GLY A 1 98 ? -14.920 11.229 -22.408 1.00 34.47 98 GLY A N 1
ATOM 768 C CA . GLY A 1 98 ? -16.343 11.565 -22.491 1.00 34.47 98 GLY A CA 1
ATOM 769 C C . GLY A 1 98 ? -16.720 12.602 -21.438 1.00 34.47 98 GLY A C 1
ATOM 770 O O . GLY A 1 98 ? -16.271 12.530 -20.301 1.00 34.47 98 GLY A O 1
ATOM 771 N N . TRP A 1 99 ? -17.561 13.579 -21.784 1.00 40.50 99 TRP A N 1
ATOM 772 C CA . TRP A 1 99 ? -17.984 14.646 -20.858 1.00 40.50 99 TRP A CA 1
ATOM 773 C C . TRP A 1 99 ? -18.592 14.085 -19.549 1.00 40.50 99 TRP A C 1
ATOM 775 O O . TRP A 1 99 ? -18.396 14.660 -18.481 1.00 40.50 99 TRP A O 1
ATOM 785 N N . PHE A 1 100 ? -19.222 12.906 -19.600 1.00 40.38 100 PHE A N 1
ATOM 786 C CA . PHE A 1 100 ? -19.817 12.237 -18.436 1.00 40.38 100 PHE A CA 1
ATOM 787 C C . PHE A 1 100 ? -18.824 11.510 -17.507 1.00 40.38 100 PHE A C 1
ATOM 789 O O . PHE A 1 100 ? -19.159 11.269 -16.351 1.00 40.38 100 PHE A O 1
ATOM 796 N N . SER A 1 101 ? -17.601 11.197 -17.947 1.00 38.19 101 SER A N 1
ATOM 797 C CA . SER A 1 101 ? -16.599 10.503 -17.115 1.00 38.19 101 SER A CA 1
ATOM 798 C C . SER A 1 101 ? -15.879 11.428 -16.134 1.00 38.19 101 SER A C 1
ATOM 800 O O . SER A 1 101 ? -15.338 10.983 -15.123 1.00 38.19 101 SER A O 1
ATOM 802 N N . LYS A 1 102 ? -15.884 12.737 -16.411 1.00 44.06 102 LYS A N 1
ATOM 803 C CA . LYS A 1 102 ? -15.160 13.741 -15.623 1.00 44.06 102 LYS A CA 1
ATOM 804 C C . LYS A 1 102 ? -15.763 13.970 -14.238 1.00 44.06 102 LYS A C 1
ATOM 806 O O . LYS A 1 102 ? -15.044 14.402 -13.350 1.00 44.06 102 LYS A O 1
ATOM 811 N N . LEU A 1 103 ? -17.050 13.682 -14.030 1.00 39.44 103 LEU A N 1
ATOM 812 C CA . LEU A 1 103 ? -17.702 13.908 -12.733 1.00 39.44 103 LEU A CA 1
ATOM 813 C C . LEU A 1 103 ? -17.703 12.656 -11.844 1.00 39.44 103 LEU A C 1
ATOM 815 O O . LEU A 1 103 ? -17.513 12.758 -10.633 1.00 39.44 103 LEU A O 1
ATOM 819 N N . SER A 1 104 ? -17.856 11.468 -12.437 1.00 46.03 104 SER A N 1
ATOM 820 C CA . SER A 1 104 ? -17.778 10.199 -11.707 1.00 46.03 104 SER A CA 1
ATOM 821 C C . SER A 1 104 ? -16.337 9.823 -11.358 1.00 46.03 104 SER A C 1
ATOM 823 O O . SER A 1 104 ? -16.107 9.341 -10.261 1.00 46.03 104 SER A O 1
ATOM 825 N N . ASN A 1 105 ? -15.330 10.133 -12.183 1.00 45.03 105 ASN A N 1
ATOM 826 C CA . ASN A 1 105 ? -13.934 9.784 -11.873 1.00 45.03 105 ASN A CA 1
ATOM 827 C C . ASN A 1 105 ? -13.329 10.537 -10.668 1.00 45.03 105 ASN A C 1
ATOM 829 O O . ASN A 1 105 ? -12.296 10.107 -10.149 1.00 45.03 105 ASN A O 1
ATOM 833 N N . HIS A 1 106 ? -13.979 11.605 -10.192 1.00 46.69 106 HIS A N 1
ATOM 834 C CA . HIS A 1 106 ? -13.554 12.409 -9.038 1.00 46.69 106 HIS A CA 1
ATOM 835 C C . HIS A 1 106 ? -14.499 12.323 -7.833 1.00 46.69 106 HIS A C 1
ATOM 837 O O . HIS A 1 106 ? -14.298 13.042 -6.854 1.00 46.69 106 HIS A O 1
ATOM 843 N N . SER A 1 107 ? -15.531 11.469 -7.855 1.00 49.47 107 SER A N 1
ATOM 844 C CA . SER A 1 107 ? -16.385 11.339 -6.671 1.00 49.47 107 SER A CA 1
ATOM 845 C C . SER A 1 107 ? -15.625 10.618 -5.546 1.00 49.47 107 SER A C 1
ATOM 847 O O . SER A 1 107 ? -15.378 9.412 -5.580 1.00 49.47 107 SER A O 1
ATOM 849 N N . MET A 1 108 ? -15.251 11.399 -4.528 1.00 51.03 108 MET A N 1
ATOM 850 C CA . MET A 1 108 ? -14.580 10.949 -3.303 1.00 51.03 108 MET A CA 1
ATOM 851 C C . MET A 1 108 ? -15.317 9.784 -2.631 1.00 51.03 108 MET A C 1
ATOM 853 O O . MET A 1 108 ? -14.677 8.868 -2.117 1.00 51.03 108 MET A O 1
ATOM 857 N N . ALA A 1 109 ? -16.652 9.797 -2.700 1.00 55.16 109 ALA A N 1
ATOM 858 C CA . ALA A 1 109 ? -17.532 8.883 -1.980 1.00 55.16 109 ALA A CA 1
ATOM 859 C C . ALA A 1 109 ? -17.399 7.408 -2.391 1.00 55.16 109 ALA A C 1
ATOM 861 O O . ALA A 1 109 ? -17.607 6.543 -1.558 1.00 55.16 109 ALA A O 1
ATOM 862 N N . HIS A 1 110 ? -17.042 7.107 -3.643 1.00 57.62 110 HIS A N 1
ATOM 863 C CA . HIS A 1 110 ? -17.006 5.720 -4.138 1.00 57.62 110 HIS A CA 1
ATOM 864 C C . HIS A 1 110 ? -15.596 5.232 -4.507 1.00 57.62 110 HIS A C 1
ATOM 866 O O . HIS A 1 110 ? -15.430 4.072 -4.872 1.00 57.62 110 HIS A O 1
ATOM 872 N N . ARG A 1 111 ? -14.573 6.100 -4.429 1.00 62.69 111 ARG A N 1
ATOM 873 C CA . ARG A 1 111 ? -13.177 5.740 -4.761 1.00 62.69 111 ARG A CA 1
ATOM 874 C C . ARG A 1 111 ? -12.234 5.872 -3.575 1.00 62.69 111 ARG A C 1
ATOM 876 O O . ARG A 1 111 ? -11.498 4.939 -3.278 1.00 62.69 111 ARG A O 1
ATOM 883 N N . TYR A 1 112 ? -12.261 7.024 -2.908 1.00 66.81 112 TYR A N 1
ATOM 884 C CA . TYR A 1 112 ? -11.346 7.332 -1.807 1.00 66.81 112 TYR A CA 1
ATOM 885 C C . TYR A 1 112 ? -11.915 6.910 -0.457 1.00 66.81 112 TYR A C 1
ATOM 887 O O . TYR A 1 112 ? -11.170 6.421 0.389 1.00 66.81 112 TYR A O 1
ATOM 895 N N . LEU A 1 113 ? -13.227 7.073 -0.266 1.00 75.44 113 LEU A N 1
ATOM 896 C CA . LEU A 1 113 ? -13.879 6.779 1.004 1.00 75.44 113 LEU A CA 1
ATOM 897 C C . LEU A 1 113 ? -13.776 5.297 1.402 1.00 75.44 113 LEU A C 1
ATOM 899 O O . LEU A 1 113 ? -13.317 5.075 2.520 1.00 75.44 113 LEU A O 1
ATOM 903 N N . PRO A 1 114 ? -14.027 4.305 0.515 1.00 82.62 114 PRO A N 1
ATOM 904 C CA . PRO A 1 114 ? -13.832 2.894 0.864 1.00 82.62 114 PRO A CA 1
ATOM 905 C C . PRO A 1 114 ? -12.396 2.583 1.281 1.00 82.62 114 PRO A C 1
ATOM 907 O O . PRO A 1 114 ? -12.144 1.825 2.211 1.00 82.62 114 PRO A O 1
ATOM 910 N N . TYR A 1 115 ? -11.427 3.229 0.631 1.00 81.12 115 TYR A N 1
ATOM 911 C CA . TYR A 1 115 ? -10.021 3.016 0.938 1.00 81.12 115 TYR A CA 1
ATOM 912 C C . TYR A 1 115 ? -9.610 3.605 2.291 1.00 81.12 115 TYR A C 1
ATOM 914 O O . TYR A 1 115 ? -8.893 2.955 3.049 1.00 81.12 115 TYR A O 1
ATOM 922 N N . ILE A 1 116 ? -10.049 4.832 2.597 1.00 84.19 116 ILE A N 1
ATOM 923 C CA . ILE A 1 116 ? -9.804 5.473 3.898 1.00 84.19 116 ILE A CA 1
ATOM 924 C C . ILE A 1 116 ? -10.524 4.693 4.997 1.00 84.19 116 ILE A C 1
ATOM 926 O O . ILE A 1 116 ? -9.918 4.401 6.023 1.00 84.19 116 ILE A O 1
ATOM 930 N N . HIS A 1 117 ? -11.782 4.316 4.763 1.00 89.94 117 HIS A N 1
ATOM 931 C CA . HIS A 1 117 ? -12.581 3.479 5.654 1.00 89.94 117 HIS A CA 1
ATOM 932 C C . HIS A 1 117 ? -11.845 2.185 5.998 1.00 89.94 117 HIS A C 1
ATOM 934 O O . HIS A 1 117 ? -11.565 1.930 7.168 1.00 89.94 117 HIS A O 1
ATOM 940 N N . ASN A 1 118 ? -11.434 1.424 4.984 1.00 91.44 118 ASN A N 1
ATOM 941 C CA . ASN A 1 118 ? -10.701 0.178 5.174 1.00 91.44 118 ASN A CA 1
ATOM 942 C C . ASN A 1 118 ? -9.343 0.394 5.844 1.00 91.44 118 ASN A C 1
ATOM 944 O O . ASN A 1 118 ? -8.922 -0.429 6.652 1.00 91.44 118 ASN A O 1
ATOM 948 N N . GLN A 1 119 ? -8.653 1.497 5.543 1.00 90.88 119 GLN A N 1
ATOM 949 C CA . GLN A 1 119 ? -7.388 1.827 6.193 1.00 90.88 119 GLN A CA 1
ATOM 950 C C . GLN A 1 119 ? -7.580 2.116 7.685 1.00 90.88 119 GLN A C 1
ATOM 952 O O . GLN A 1 119 ? -6.776 1.658 8.494 1.00 90.88 119 GLN A O 1
ATOM 957 N N . VAL A 1 120 ? -8.624 2.853 8.068 1.00 92.69 120 VAL A N 1
ATOM 958 C CA . VAL A 1 120 ? -8.951 3.099 9.479 1.00 92.69 120 VAL A CA 1
ATOM 959 C C . VAL A 1 120 ? -9.386 1.802 10.154 1.00 92.69 120 VAL A C 1
ATOM 961 O O . VAL A 1 120 ? -8.937 1.535 11.264 1.00 92.69 120 VAL A O 1
ATOM 964 N N . LEU A 1 121 ? -10.190 0.974 9.482 1.00 94.81 121 LEU A N 1
ATOM 965 C CA . LEU A 1 121 ? -10.636 -0.320 9.998 1.00 94.81 121 LEU A CA 1
ATOM 966 C C . LEU A 1 121 ? -9.454 -1.258 10.269 1.00 94.81 121 LEU A C 1
ATOM 968 O O . LEU A 1 121 ? -9.361 -1.810 11.361 1.00 94.81 121 LEU A O 1
ATOM 972 N N . GLU A 1 122 ? -8.515 -1.361 9.326 1.00 94.31 122 GLU A N 1
ATOM 973 C CA . GLU A 1 122 ? -7.288 -2.151 9.473 1.00 94.31 122 GLU A CA 1
ATOM 974 C C . GLU A 1 122 ? -6.445 -1.689 10.674 1.00 94.31 122 GLU A C 1
ATOM 976 O O . GLU A 1 122 ? -5.871 -2.508 11.388 1.00 94.31 122 GLU A O 1
ATOM 981 N N . LEU A 1 123 ? -6.361 -0.376 10.913 1.00 93.44 123 LEU A N 1
ATOM 982 C CA . LEU A 1 123 ? -5.596 0.178 12.035 1.00 93.44 123 LEU A CA 1
ATOM 983 C C . LEU A 1 123 ? -6.341 0.068 13.376 1.00 93.44 123 LEU A C 1
ATOM 985 O O . LEU A 1 123 ? -5.700 -0.053 14.421 1.00 93.44 123 LEU A O 1
ATOM 989 N N . ALA A 1 124 ? -7.674 0.135 13.356 1.00 94.31 124 ALA A N 1
ATOM 990 C CA . ALA A 1 124 ? -8.528 0.016 14.534 1.00 94.31 124 ALA A CA 1
ATOM 991 C C . ALA A 1 124 ? -8.635 -1.435 15.026 1.00 94.31 124 ALA A C 1
ATOM 993 O O . ALA A 1 124 ? -8.692 -1.659 16.235 1.00 94.31 124 ALA A O 1
ATOM 994 N N . ASP A 1 125 ? -8.626 -2.404 14.109 1.00 95.00 125 ASP A N 1
ATOM 995 C CA . ASP A 1 125 ? -8.629 -3.837 14.402 1.00 95.00 125 ASP A CA 1
ATOM 996 C C . ASP A 1 125 ? -7.572 -4.586 13.564 1.00 95.00 125 ASP A C 1
ATOM 998 O O . ASP A 1 125 ? -7.887 -5.223 12.553 1.00 95.00 125 ASP A O 1
ATOM 1002 N N . PRO A 1 126 ? -6.290 -4.551 13.982 1.00 93.00 126 PRO A N 1
ATOM 1003 C CA . PRO A 1 126 ? -5.205 -5.196 13.243 1.00 93.00 126 PRO A CA 1
ATOM 1004 C C . PRO A 1 126 ? -5.331 -6.719 13.142 1.00 93.00 126 PRO A C 1
ATOM 1006 O O . PRO A 1 126 ? -4.708 -7.322 12.262 1.00 93.00 126 PRO A O 1
ATOM 1009 N N . ALA A 1 127 ? -6.099 -7.353 14.035 1.00 94.06 127 ALA A N 1
ATOM 1010 C CA . ALA A 1 127 ? -6.312 -8.798 14.044 1.00 94.06 127 ALA A CA 1
ATOM 1011 C C . ALA A 1 127 ? -7.338 -9.241 12.993 1.00 94.06 127 ALA A C 1
ATOM 1013 O O . ALA A 1 127 ? -7.322 -10.404 12.597 1.00 94.06 127 ALA A O 1
ATOM 1014 N N . ARG A 1 128 ? -8.176 -8.322 12.500 1.00 95.19 128 ARG A N 1
ATOM 1015 C CA . ARG A 1 128 ? -9.190 -8.608 11.487 1.00 95.19 128 ARG A CA 1
ATOM 1016 C C . ARG A 1 128 ? -8.574 -9.139 10.199 1.00 95.19 128 ARG A C 1
ATOM 1018 O O . ARG A 1 128 ? -7.619 -8.566 9.658 1.00 95.19 128 ARG A O 1
ATOM 1025 N N . ASP A 1 129 ? -9.146 -10.218 9.686 1.00 95.44 129 ASP A N 1
ATOM 1026 C CA . ASP A 1 129 ? -8.851 -10.688 8.339 1.00 95.44 129 ASP A CA 1
ATOM 1027 C C . ASP A 1 129 ? -9.500 -9.745 7.326 1.00 95.44 129 ASP A C 1
ATOM 1029 O O . ASP A 1 129 ? -10.682 -9.420 7.431 1.00 95.44 129 ASP A O 1
ATOM 1033 N N . MET A 1 130 ? -8.698 -9.269 6.375 1.00 94.12 130 MET A N 1
ATOM 1034 C CA . MET A 1 130 ? -9.128 -8.322 5.348 1.00 94.12 130 MET A CA 1
ATOM 1035 C C . MET A 1 130 ? -8.465 -8.665 4.018 1.00 94.12 130 MET A C 1
ATOM 1037 O O . MET A 1 130 ? -7.265 -8.980 3.970 1.00 94.12 130 MET A O 1
ATOM 1041 N N . ASP A 1 131 ? -9.210 -8.540 2.928 1.00 91.00 131 ASP A N 1
ATOM 1042 C CA . ASP A 1 131 ? -8.730 -8.801 1.575 1.00 91.00 131 ASP A CA 1
ATOM 1043 C C . ASP A 1 131 ? -7.557 -7.886 1.221 1.00 91.00 131 ASP A C 1
ATOM 1045 O O . ASP A 1 131 ? -6.557 -8.346 0.655 1.00 91.00 131 ASP A O 1
ATOM 1049 N N . ARG A 1 132 ? -7.586 -6.613 1.638 1.00 89.31 132 ARG A N 1
ATOM 1050 C CA . ARG A 1 132 ? -6.453 -5.690 1.437 1.00 89.31 132 ARG A CA 1
ATOM 1051 C C . ARG A 1 132 ? -5.154 -6.170 2.088 1.00 89.31 132 ARG A C 1
ATOM 1053 O O . ARG A 1 132 ? -4.081 -6.017 1.496 1.00 89.31 132 ARG A O 1
ATOM 1060 N N . LYS A 1 133 ? -5.224 -6.811 3.264 1.00 92.75 133 LYS A N 1
ATOM 1061 C CA . LYS A 1 133 ? -4.049 -7.387 3.946 1.00 92.75 133 LYS A CA 1
ATOM 1062 C C . LYS A 1 133 ? -3.511 -8.575 3.152 1.00 92.75 133 LYS A C 1
ATOM 1064 O O . LYS A 1 133 ? -2.304 -8.662 2.916 1.00 92.75 133 LYS A O 1
ATOM 1069 N N . ALA A 1 134 ? -4.399 -9.449 2.678 1.00 92.19 134 ALA A N 1
ATOM 1070 C CA . ALA A 1 134 ? -4.028 -10.590 1.845 1.00 92.19 134 ALA A CA 1
ATOM 1071 C C . ALA A 1 134 ? -3.398 -10.148 0.512 1.00 92.19 134 ALA A C 1
ATOM 1073 O O . ALA A 1 134 ? -2.370 -10.690 0.097 1.00 92.19 134 ALA A O 1
ATOM 1074 N N . MET A 1 135 ? -3.959 -9.128 -0.141 1.00 88.06 135 MET A N 1
ATOM 1075 C CA . MET A 1 135 ? -3.422 -8.553 -1.377 1.00 88.06 135 MET A CA 1
ATOM 1076 C C . MET A 1 135 ? -2.047 -7.920 -1.168 1.00 88.06 135 MET A C 1
ATOM 1078 O O . MET A 1 135 ? -1.133 -8.173 -1.955 1.00 88.06 135 MET A O 1
ATOM 1082 N N . ARG A 1 136 ? -1.851 -7.179 -0.073 1.00 91.75 136 ARG A N 1
ATOM 1083 C CA . ARG A 1 136 ? -0.545 -6.608 0.275 1.00 91.75 136 ARG A CA 1
ATOM 1084 C C . ARG A 1 136 ? 0.504 -7.682 0.567 1.00 91.75 136 ARG A C 1
ATOM 1086 O O . ARG A 1 136 ? 1.641 -7.555 0.116 1.00 91.75 136 ARG A O 1
ATOM 1093 N N . ALA A 1 137 ? 0.131 -8.771 1.239 1.00 93.06 137 ALA A N 1
ATOM 1094 C CA . ALA A 1 137 ? 1.020 -9.913 1.457 1.00 93.06 137 ALA A CA 1
ATOM 1095 C C . ALA A 1 137 ? 1.408 -10.612 0.139 1.00 93.06 137 ALA A C 1
ATOM 1097 O O . ALA A 1 137 ? 2.579 -10.939 -0.071 1.00 93.06 137 ALA A O 1
ATOM 1098 N N . ARG A 1 138 ? 0.449 -10.795 -0.783 1.00 90.38 138 ARG A N 1
ATOM 1099 C CA . ARG A 1 138 ? 0.711 -11.322 -2.136 1.00 90.38 138 ARG A CA 1
ATOM 1100 C C . ARG A 1 138 ? 1.658 -10.415 -2.916 1.00 90.38 138 ARG A C 1
ATOM 1102 O O . ARG A 1 138 ? 2.598 -10.921 -3.521 1.00 90.38 138 ARG A O 1
ATOM 1109 N N . PHE A 1 139 ? 1.444 -9.101 -2.866 1.00 88.56 139 PHE A N 1
ATOM 1110 C CA . PHE A 1 139 ? 2.311 -8.123 -3.519 1.00 88.56 139 PHE A CA 1
ATOM 1111 C C . PHE A 1 139 ? 3.738 -8.170 -2.968 1.00 88.56 139 PHE A C 1
ATOM 1113 O O . PHE A 1 139 ? 4.671 -8.352 -3.741 1.00 88.56 139 PHE A O 1
ATOM 1120 N N . ARG A 1 140 ? 3.908 -8.123 -1.638 1.00 93.38 140 ARG A N 1
ATOM 1121 C CA . ARG A 1 140 ? 5.220 -8.247 -0.978 1.00 93.38 140 ARG A CA 1
ATOM 1122 C C . ARG A 1 140 ? 5.969 -9.498 -1.435 1.00 93.38 140 ARG A C 1
ATOM 1124 O O . ARG A 1 140 ? 7.137 -9.426 -1.793 1.00 93.38 140 ARG A O 1
ATOM 1131 N N . LYS A 1 141 ? 5.282 -10.643 -1.482 1.00 92.12 141 LYS A N 1
ATOM 1132 C CA . LYS A 1 141 ? 5.862 -11.891 -1.993 1.00 92.12 141 LYS A CA 1
ATOM 1133 C C . LYS A 1 141 ? 6.252 -11.782 -3.472 1.00 92.12 141 LYS A C 1
ATOM 1135 O O . LYS A 1 141 ? 7.311 -12.270 -3.849 1.00 92.12 141 LYS A O 1
ATOM 1140 N N . GLY A 1 142 ? 5.410 -11.155 -4.293 1.00 87.25 142 GLY A N 1
ATOM 1141 C CA . GLY A 1 142 ? 5.664 -10.934 -5.717 1.00 87.25 142 GLY A CA 1
ATOM 1142 C C . GLY A 1 142 ? 6.902 -10.074 -5.981 1.00 87.25 142 GLY A C 1
ATOM 1143 O O . GLY A 1 142 ? 7.718 -10.454 -6.818 1.00 87.25 142 GLY A O 1
ATOM 1144 N N . VAL A 1 143 ? 7.075 -8.981 -5.228 1.00 88.25 143 VAL A N 1
ATOM 1145 C CA . VAL A 1 143 ? 8.262 -8.107 -5.293 1.00 88.25 143 VAL A CA 1
ATOM 1146 C C . VAL A 1 143 ? 9.535 -8.928 -5.081 1.00 88.25 143 VAL A C 1
ATOM 1148 O O . VAL A 1 143 ? 10.406 -8.956 -5.948 1.00 88.25 143 VAL A O 1
ATOM 1151 N N . GLU A 1 144 ? 9.606 -9.694 -3.991 1.00 92.69 144 GLU A N 1
ATOM 1152 C CA . GLU A 1 144 ? 10.813 -10.462 -3.660 1.00 92.69 144 GLU A CA 1
ATOM 1153 C C . GLU A 1 144 ? 11.077 -11.620 -4.631 1.00 92.69 144 GLU A C 1
ATOM 1155 O O . GLU A 1 144 ? 12.210 -11.843 -5.052 1.00 92.69 144 GLU A O 1
ATOM 1160 N N . GLN A 1 145 ? 10.036 -12.344 -5.053 1.00 88.75 145 GLN A N 1
ATOM 1161 C CA . GLN A 1 145 ? 10.185 -13.461 -5.994 1.00 88.75 145 GLN A CA 1
ATOM 1162 C C . GLN A 1 145 ? 10.680 -13.032 -7.378 1.00 88.75 145 GLN A C 1
ATOM 1164 O O . GLN A 1 145 ? 11.217 -13.857 -8.120 1.00 88.75 145 GLN A O 1
ATOM 1169 N N . LYS A 1 146 ? 10.453 -11.772 -7.752 1.00 83.12 146 LYS A N 1
ATOM 1170 C CA . LYS A 1 146 ? 10.781 -11.238 -9.075 1.00 83.12 146 LYS A CA 1
ATOM 1171 C C . LYS A 1 146 ? 11.936 -10.258 -9.054 1.00 83.12 146 LYS A C 1
ATOM 1173 O O . LYS A 1 146 ? 12.340 -9.827 -10.131 1.00 83.12 146 LYS A O 1
ATOM 1178 N N . ALA A 1 147 ? 12.508 -9.965 -7.889 1.00 86.06 147 ALA A N 1
ATOM 1179 C CA . ALA A 1 147 ? 13.573 -8.982 -7.742 1.00 86.06 147 ALA A CA 1
ATOM 1180 C C . ALA A 1 147 ? 14.749 -9.225 -8.705 1.00 86.06 147 ALA A C 1
ATOM 1182 O O . ALA A 1 147 ? 15.218 -8.297 -9.351 1.00 86.06 147 ALA A O 1
ATOM 1183 N N . SER A 1 148 ? 15.156 -10.485 -8.896 1.00 82.94 148 SER A N 1
ATOM 1184 C CA . SER A 1 148 ? 16.246 -10.865 -9.810 1.00 82.94 148 SER A CA 1
ATOM 1185 C C . SER A 1 148 ? 15.938 -10.678 -11.302 1.00 82.94 148 SER A C 1
ATOM 1187 O O . SER A 1 148 ? 16.853 -10.710 -12.122 1.00 82.94 148 SER A O 1
ATOM 1189 N N . PHE A 1 149 ? 14.666 -10.513 -11.663 1.00 81.00 149 PHE A N 1
ATOM 1190 C CA . PHE A 1 149 ? 14.193 -10.319 -13.037 1.00 81.00 149 PHE A CA 1
ATOM 1191 C C . PHE A 1 149 ? 13.597 -8.922 -13.263 1.00 81.00 149 PHE A C 1
ATOM 1193 O O . PHE A 1 149 ? 13.033 -8.653 -14.324 1.00 81.00 149 PHE A O 1
ATOM 1200 N N . SER A 1 150 ? 13.684 -8.050 -12.261 1.00 80.69 150 SER A N 1
ATOM 1201 C CA . SER A 1 150 ? 13.092 -6.714 -12.250 1.00 80.69 150 SER A CA 1
ATOM 1202 C C . SER A 1 150 ? 14.180 -5.645 -12.224 1.00 80.69 150 SER A C 1
ATOM 1204 O O . SER A 1 150 ? 15.350 -5.947 -11.987 1.00 80.69 150 SER A O 1
ATOM 1206 N N . HIS A 1 151 ? 13.808 -4.387 -12.458 1.00 81.62 151 HIS A N 1
ATOM 1207 C CA . HIS A 1 151 ? 14.753 -3.287 -12.277 1.00 81.62 151 HIS A CA 1
ATOM 1208 C C . HIS A 1 151 ? 15.029 -3.075 -10.779 1.00 81.62 151 HIS A C 1
ATOM 1210 O O . HIS A 1 151 ? 14.061 -3.008 -10.016 1.00 81.62 151 HIS A O 1
ATOM 1216 N N . PRO A 1 152 ? 16.296 -2.941 -10.339 1.00 84.44 152 PRO A N 1
ATOM 1217 C CA . PRO A 1 152 ? 16.623 -2.790 -8.921 1.00 84.44 152 PRO A CA 1
ATOM 1218 C C . PRO A 1 152 ? 15.919 -1.585 -8.288 1.00 84.44 152 PRO A C 1
ATOM 1220 O O . PRO A 1 152 ? 15.351 -1.721 -7.211 1.00 84.44 152 PRO A O 1
ATOM 1223 N N . ASP A 1 153 ? 15.846 -0.450 -8.989 1.00 79.94 153 ASP A N 1
ATOM 1224 C CA . ASP A 1 153 ? 15.133 0.727 -8.481 1.00 79.94 153 ASP A CA 1
ATOM 1225 C C . ASP A 1 153 ? 13.612 0.526 -8.365 1.00 79.94 153 ASP A C 1
ATOM 1227 O O . ASP A 1 153 ? 12.989 1.038 -7.442 1.00 79.94 153 ASP A O 1
ATOM 1231 N N . GLU A 1 154 ? 12.978 -0.255 -9.249 1.00 79.56 154 GLU A N 1
ATOM 1232 C CA . GLU A 1 154 ? 11.544 -0.556 -9.104 1.00 79.56 154 GLU A CA 1
ATOM 1233 C C . GLU A 1 154 ? 11.289 -1.436 -7.871 1.00 79.56 154 GLU A C 1
ATOM 1235 O O . GLU A 1 154 ? 10.310 -1.234 -7.147 1.00 79.56 154 GLU A O 1
ATOM 1240 N N . VAL A 1 155 ? 12.182 -2.403 -7.632 1.00 84.50 155 VAL A N 1
ATOM 1241 C CA . VAL A 1 155 ? 12.142 -3.289 -6.463 1.00 84.50 155 VAL A CA 1
ATOM 1242 C C . VAL A 1 155 ? 12.310 -2.476 -5.185 1.00 84.50 155 VAL A C 1
ATOM 1244 O O . VAL A 1 155 ? 11.502 -2.623 -4.269 1.00 84.50 155 VAL A O 1
ATOM 1247 N N . GLU A 1 156 ? 13.313 -1.599 -5.132 1.00 87.44 156 GLU A N 1
ATOM 1248 C CA . GLU A 1 156 ? 13.598 -0.820 -3.929 1.00 87.44 156 GLU A CA 1
ATOM 1249 C C . GLU A 1 156 ? 12.494 0.200 -3.642 1.00 87.44 156 GLU A C 1
ATOM 1251 O O . GLU A 1 156 ? 11.950 0.210 -2.538 1.00 87.44 156 GLU A O 1
ATOM 1256 N N . ARG A 1 157 ? 12.003 0.912 -4.666 1.00 85.12 157 ARG A N 1
ATOM 1257 C CA . ARG A 1 157 ? 10.802 1.758 -4.549 1.00 85.12 157 ARG A CA 1
ATOM 1258 C C . ARG A 1 157 ? 9.619 0.987 -3.952 1.00 85.12 157 ARG A C 1
ATOM 1260 O O . ARG A 1 157 ? 8.925 1.483 -3.067 1.00 85.12 157 ARG A O 1
ATOM 1267 N N . ASN A 1 158 ? 9.353 -0.229 -4.43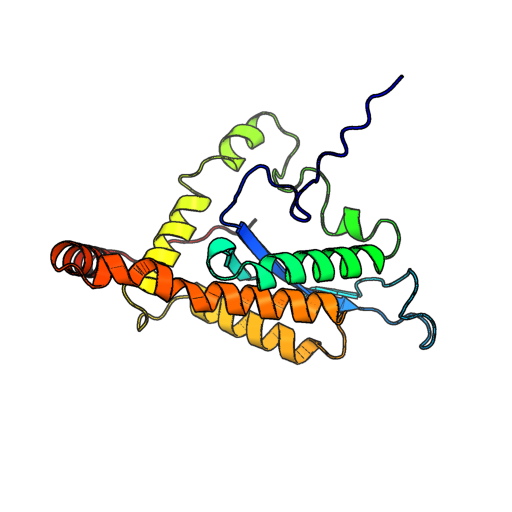6 1.00 85.31 158 ASN A N 1
ATOM 1268 C CA . ASN A 1 158 ? 8.242 -1.048 -3.944 1.00 85.31 158 ASN A CA 1
ATOM 1269 C C . ASN A 1 158 ? 8.440 -1.510 -2.490 1.00 85.31 158 ASN A C 1
ATOM 1271 O O . ASN A 1 158 ? 7.459 -1.594 -1.743 1.00 85.31 158 ASN A O 1
ATOM 1275 N N . ARG A 1 159 ? 9.678 -1.789 -2.068 1.00 91.56 159 ARG A N 1
ATOM 1276 C CA . ARG A 1 159 ? 10.011 -2.094 -0.667 1.00 91.56 159 ARG A CA 1
ATOM 1277 C C . ARG A 1 159 ? 9.792 -0.889 0.236 1.00 91.56 159 ARG A C 1
ATOM 1279 O O . ARG A 1 159 ? 9.146 -1.030 1.271 1.00 91.56 159 ARG A O 1
ATOM 1286 N N . GLU A 1 160 ? 10.237 0.290 -0.178 1.00 87.88 160 GLU A N 1
ATOM 1287 C CA . GLU A 1 160 ? 10.054 1.535 0.572 1.00 87.88 160 GLU A CA 1
ATOM 1288 C C . GLU A 1 160 ? 8.577 1.921 0.695 1.00 87.88 160 GLU A C 1
ATOM 1290 O O . GLU A 1 160 ? 8.121 2.319 1.766 1.00 87.88 160 GLU A O 1
ATOM 1295 N N . PHE A 1 161 ? 7.778 1.719 -0.356 1.00 85.81 161 PHE A N 1
ATOM 1296 C CA . PHE A 1 161 ? 6.327 1.890 -0.281 1.00 85.81 161 PHE A CA 1
ATOM 1297 C C . PHE A 1 161 ? 5.674 0.961 0.746 1.00 85.81 161 PHE A C 1
ATOM 1299 O O . PHE A 1 161 ? 4.802 1.385 1.508 1.00 85.81 161 PHE A O 1
ATOM 1306 N N . LEU A 1 162 ? 6.087 -0.308 0.783 1.00 90.19 162 LEU A N 1
ATOM 1307 C CA . LEU A 1 162 ? 5.614 -1.257 1.789 1.00 90.19 162 LEU A CA 1
ATOM 1308 C C . LEU A 1 162 ? 6.065 -0.854 3.198 1.00 90.19 162 LEU A C 1
ATOM 1310 O O . LEU A 1 162 ? 5.275 -0.973 4.131 1.00 90.19 162 LEU A O 1
ATOM 1314 N N . ALA A 1 163 ? 7.289 -0.347 3.349 1.00 91.12 163 ALA A N 1
ATOM 1315 C CA . ALA A 1 163 ? 7.801 0.138 4.626 1.00 91.12 163 ALA A CA 1
ATOM 1316 C C . ALA A 1 163 ? 7.004 1.353 5.129 1.00 91.12 163 ALA A C 1
ATOM 1318 O O . ALA A 1 163 ? 6.563 1.359 6.275 1.00 91.12 163 ALA A O 1
ATOM 1319 N N . LEU A 1 164 ? 6.729 2.337 4.267 1.00 86.12 164 LEU A N 1
ATOM 1320 C CA . LEU A 1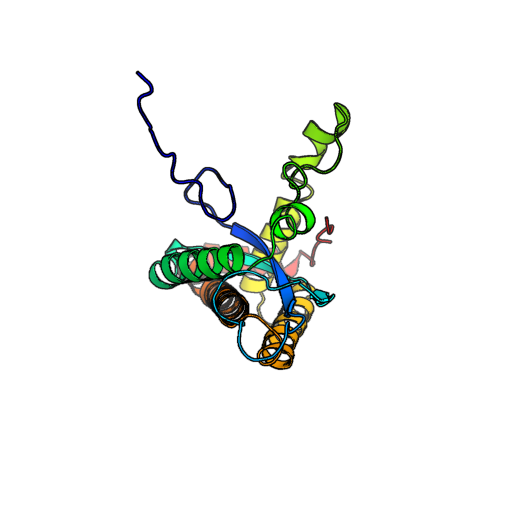 164 ? 5.885 3.493 4.592 1.00 86.12 164 LEU A CA 1
ATOM 1321 C C . LEU A 1 164 ? 4.470 3.078 5.019 1.00 86.12 164 LEU A C 1
ATOM 1323 O O . LEU A 1 164 ? 3.932 3.623 5.982 1.00 86.12 164 LEU A O 1
ATOM 1327 N N . GLN A 1 165 ? 3.875 2.097 4.336 1.00 89.25 165 GLN A N 1
ATOM 1328 C CA . GLN A 1 165 ? 2.574 1.538 4.712 1.00 89.25 165 GLN A CA 1
ATOM 1329 C C . GLN A 1 165 ? 2.615 0.895 6.110 1.00 89.25 165 GLN A C 1
ATOM 1331 O O . GLN A 1 165 ? 1.693 1.086 6.904 1.00 89.25 165 GLN A O 1
ATOM 1336 N N . ASP A 1 166 ? 3.681 0.161 6.432 1.00 91.75 166 ASP A N 1
ATOM 1337 C CA . ASP A 1 166 ? 3.849 -0.505 7.729 1.00 91.75 166 ASP A CA 1
ATOM 1338 C C . ASP A 1 166 ? 4.069 0.494 8.888 1.00 91.75 166 ASP A C 1
ATOM 1340 O O . ASP A 1 166 ? 3.884 0.140 10.053 1.00 91.75 166 ASP A O 1
ATOM 1344 N N . MET A 1 167 ? 4.395 1.761 8.594 1.00 91.06 167 MET A N 1
ATOM 1345 C CA . MET A 1 167 ? 4.533 2.832 9.593 1.00 91.06 167 MET A CA 1
ATOM 1346 C C . MET A 1 167 ? 3.198 3.478 10.000 1.00 91.06 167 MET A C 1
ATOM 1348 O O . MET A 1 167 ? 3.142 4.164 11.025 1.00 91.06 167 MET A O 1
ATOM 1352 N N . LEU A 1 168 ? 2.106 3.252 9.259 1.00 89.75 168 LEU A N 1
ATOM 1353 C CA . LEU A 1 168 ? 0.803 3.884 9.518 1.00 89.75 168 LEU A CA 1
ATOM 1354 C C . LEU A 1 168 ? 0.226 3.700 10.927 1.00 89.75 168 LEU A C 1
ATOM 1356 O O . LEU A 1 168 ? -0.416 4.641 11.400 1.00 89.75 168 LEU A O 1
ATOM 1360 N N . PRO A 1 169 ? 0.454 2.586 11.651 1.00 90.75 169 PRO A N 1
ATOM 1361 C CA . PRO A 1 169 ? -0.002 2.466 13.035 1.00 90.75 169 PRO A CA 1
ATOM 1362 C C . PRO A 1 169 ? 0.476 3.601 13.948 1.00 90.75 169 PRO A C 1
ATOM 1364 O O . PRO A 1 169 ? -0.208 3.943 14.910 1.00 90.75 169 PRO A O 1
ATOM 1367 N N . VAL A 1 170 ? 1.614 4.240 13.643 1.00 88.38 170 VAL A N 1
ATOM 1368 C CA . VAL A 1 170 ? 2.109 5.401 14.401 1.00 88.38 170 VAL A CA 1
ATOM 1369 C C . VAL A 1 170 ? 1.121 6.568 14.355 1.00 88.38 170 VAL A C 1
ATOM 1371 O O . VAL A 1 170 ? 0.944 7.249 15.365 1.00 88.38 170 VAL A O 1
ATOM 1374 N N . ALA A 1 171 ? 0.433 6.765 13.227 1.00 83.94 171 ALA A N 1
ATOM 1375 C CA . ALA A 1 171 ? -0.491 7.878 13.027 1.00 83.94 171 ALA A CA 1
ATOM 1376 C C . ALA A 1 171 ? -1.737 7.805 13.929 1.00 83.94 171 ALA A C 1
ATOM 1378 O O . ALA A 1 171 ? -2.353 8.834 14.190 1.00 83.94 171 ALA A O 1
ATOM 1379 N N . LEU A 1 172 ? -2.092 6.618 14.440 1.00 87.94 172 LEU A N 1
ATOM 1380 C CA . LEU A 1 172 ? -3.278 6.422 15.282 1.00 87.94 172 LEU A CA 1
ATOM 1381 C C . LEU A 1 172 ? -2.978 6.433 16.791 1.00 87.94 172 LEU A C 1
ATOM 1383 O O . LEU A 1 172 ? -3.905 6.411 17.601 1.00 87.94 172 LEU A O 1
ATOM 1387 N N . ARG A 1 173 ? -1.698 6.496 17.188 1.00 88.94 173 ARG A N 1
ATOM 1388 C CA . ARG A 1 173 ? -1.273 6.354 18.593 1.00 88.94 173 ARG A CA 1
ATOM 1389 C C . ARG A 1 173 ? -1.917 7.375 19.524 1.00 88.94 173 ARG A C 1
ATOM 1391 O O . ARG A 1 173 ? -2.359 7.002 20.604 1.00 88.94 173 ARG A O 1
ATOM 1398 N N . LEU A 1 174 ? -1.983 8.643 19.110 1.00 88.44 174 LEU A N 1
ATOM 1399 C CA . LEU A 1 174 ? -2.584 9.704 19.928 1.00 88.44 174 LEU A CA 1
ATOM 1400 C C . LEU A 1 174 ? -4.079 9.447 20.151 1.00 88.44 174 LEU A C 1
ATOM 1402 O O . LEU A 1 174 ? -4.550 9.495 21.281 1.00 88.44 174 LEU A O 1
ATOM 1406 N N . THR A 1 175 ? -4.807 9.076 19.096 1.00 89.94 175 THR A N 1
ATOM 1407 C CA . THR A 1 175 ? -6.234 8.736 19.185 1.00 89.94 175 THR A CA 1
ATOM 1408 C C . THR A 1 175 ? -6.480 7.503 20.056 1.00 89.94 175 THR A C 1
ATOM 1410 O O . THR A 1 175 ? -7.458 7.467 20.794 1.00 89.94 175 THR A O 1
ATOM 1413 N N . GLN A 1 176 ? -5.602 6.500 20.003 1.00 91.44 176 GLN A N 1
ATOM 1414 C CA . GLN A 1 176 ? -5.699 5.296 20.837 1.00 91.44 176 GLN A CA 1
ATOM 1415 C C . GLN A 1 176 ? -5.326 5.540 22.307 1.00 91.44 176 GLN A C 1
ATOM 1417 O O . GLN A 1 176 ? -5.779 4.792 23.174 1.00 91.44 176 GLN A O 1
ATOM 1422 N N . ALA A 1 177 ? -4.496 6.547 22.589 1.00 92.69 177 ALA A N 1
ATOM 1423 C CA . ALA A 1 177 ? -4.089 6.903 23.946 1.00 92.69 177 ALA A CA 1
ATOM 1424 C C . ALA A 1 177 ? -5.199 7.627 24.723 1.00 92.69 177 ALA A C 1
ATOM 1426 O O . ALA A 1 177 ? -5.248 7.535 25.949 1.00 92.69 177 ALA A O 1
ATOM 1427 N N . GLU A 1 178 ? -6.100 8.325 24.030 1.00 96.19 178 GLU A N 1
ATOM 1428 C CA . GLU A 1 178 ? -7.258 8.962 24.651 1.00 96.19 178 GLU A CA 1
ATOM 1429 C C . GLU A 1 178 ? -8.434 7.991 24.784 1.00 96.19 178 GLU A C 1
ATOM 1431 O O . GLU A 1 178 ? -8.846 7.356 23.815 1.00 96.19 178 GLU A O 1
ATOM 1436 N N . GLU A 1 179 ? -9.046 7.930 25.970 1.00 95.88 179 GLU A N 1
ATOM 1437 C CA . GLU A 1 179 ? -10.181 7.039 26.258 1.00 95.88 179 GLU A CA 1
ATOM 1438 C C . GLU A 1 179 ? -11.340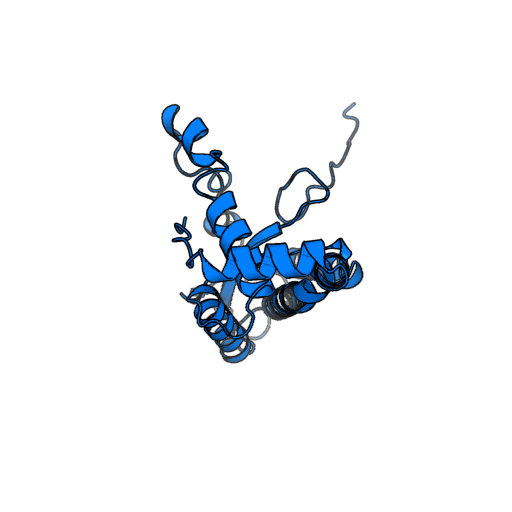 7.233 25.264 1.00 95.88 179 GLU A C 1
ATOM 1440 O O . GLU A 1 179 ? -11.900 6.272 24.734 1.00 95.88 179 GLU A O 1
ATOM 1445 N N . THR A 1 180 ? -11.679 8.486 24.947 1.00 95.88 180 THR A N 1
ATOM 1446 C CA . THR A 1 180 ? -12.729 8.812 23.972 1.00 95.88 180 THR A CA 1
ATOM 1447 C C . THR A 1 180 ? -12.371 8.326 22.569 1.00 95.88 180 THR A C 1
ATOM 1449 O O . THR A 1 180 ? -13.221 7.744 21.891 1.00 95.88 180 THR A O 1
ATOM 1452 N N . GLY A 1 181 ? -11.124 8.542 22.138 1.00 94.44 181 GLY A N 1
ATOM 1453 C CA . GLY A 1 181 ? -10.643 8.140 20.817 1.00 94.44 181 GLY A CA 1
ATOM 1454 C C . GLY A 1 181 ? -10.573 6.622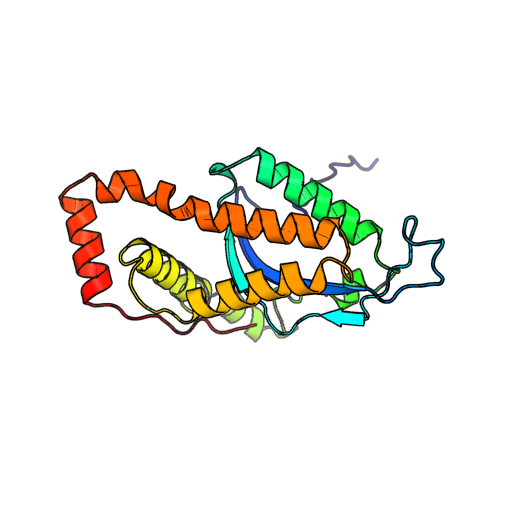 20.674 1.00 94.44 181 GLY A C 1
ATOM 1455 O O . GLY A 1 181 ? -11.118 6.066 19.720 1.00 94.44 181 GLY A O 1
ATOM 1456 N N . LYS A 1 182 ? -10.027 5.930 21.675 1.00 95.38 182 LYS A N 1
ATOM 1457 C CA . LYS A 1 182 ? -10.025 4.467 21.764 1.00 95.38 182 LYS A CA 1
ATOM 1458 C C . LYS A 1 182 ? -11.439 3.894 21.685 1.00 95.38 182 LYS A C 1
ATOM 1460 O O . LYS A 1 182 ? -11.696 3.010 20.872 1.00 95.38 182 LYS A O 1
ATOM 1465 N N . ASN A 1 183 ? -12.373 4.418 22.476 1.00 96.50 183 ASN A N 1
ATOM 1466 C CA . ASN A 1 183 ? -13.760 3.953 22.463 1.00 96.50 183 ASN A CA 1
ATOM 1467 C C . ASN A 1 183 ? -14.465 4.245 21.131 1.00 96.50 183 ASN A C 1
ATOM 1469 O O . ASN A 1 183 ? -15.303 3.455 20.698 1.00 96.50 183 ASN A O 1
ATOM 1473 N N . ALA A 1 184 ? -14.134 5.351 20.461 1.00 95.69 184 ALA A N 1
ATOM 1474 C CA . ALA A 1 184 ? -14.641 5.636 19.123 1.00 95.69 184 ALA A CA 1
ATOM 1475 C C . ALA A 1 184 ? -14.137 4.613 18.093 1.00 95.69 184 ALA A C 1
ATOM 1477 O O . ALA A 1 184 ? -14.947 4.097 17.328 1.00 95.69 184 ALA A O 1
ATOM 1478 N N . LEU A 1 185 ? -12.845 4.269 18.122 1.00 95.38 185 LEU A N 1
ATOM 1479 C CA . LEU A 1 185 ? -12.253 3.258 17.240 1.00 95.38 185 LEU A CA 1
ATOM 1480 C C . LEU A 1 185 ? -12.842 1.864 17.480 1.00 95.38 185 LEU A C 1
ATOM 1482 O O . LEU A 1 185 ? -13.183 1.188 16.517 1.00 95.38 185 LEU A O 1
ATOM 1486 N N . LEU A 1 186 ? -13.029 1.469 18.745 1.00 95.44 186 LEU A N 1
ATOM 1487 C CA . LEU A 1 186 ? -13.663 0.194 19.105 1.00 95.44 186 LEU A CA 1
ATOM 1488 C C . LEU A 1 186 ? -15.108 0.109 18.605 1.00 95.44 186 LEU A C 1
ATOM 1490 O O . LEU A 1 186 ? -15.519 -0.910 18.060 1.00 95.44 186 LEU A O 1
ATOM 1494 N N . ARG A 1 187 ? -15.892 1.182 18.775 1.00 96.12 187 ARG A N 1
ATOM 1495 C CA . ARG A 1 187 ? -17.264 1.225 18.248 1.00 96.12 187 ARG A CA 1
ATOM 1496 C C . ARG A 1 187 ? -17.276 1.164 16.730 1.00 96.12 187 ARG A C 1
ATOM 1498 O O . ARG A 1 187 ? -18.094 0.445 16.176 1.00 96.12 187 ARG A O 1
ATOM 1505 N N . PHE A 1 188 ? -16.386 1.914 16.083 1.00 95.31 188 PHE A N 1
ATOM 1506 C CA . PHE A 1 188 ? -16.251 1.919 14.634 1.00 95.31 188 PHE A CA 1
ATOM 1507 C C . PHE A 1 188 ? -15.943 0.514 14.104 1.00 95.31 188 PHE A C 1
ATOM 1509 O O . PHE A 1 188 ? -16.708 0.012 13.285 1.00 95.31 188 PHE A O 1
ATOM 1516 N N . SER A 1 189 ? -14.901 -0.159 14.604 1.00 95.31 189 SER A N 1
ATOM 1517 C CA . SER A 1 189 ? -14.523 -1.494 14.120 1.00 95.31 189 SER A CA 1
ATOM 1518 C C . SER A 1 189 ? -15.570 -2.573 14.415 1.00 95.31 189 SER A C 1
ATOM 1520 O O . SER A 1 189 ? -15.727 -3.493 13.616 1.00 95.31 189 SER A O 1
ATOM 1522 N N . ALA A 1 190 ? -16.327 -2.441 15.510 1.00 94.56 190 ALA A N 1
ATOM 1523 C CA . ALA A 1 190 ? -17.368 -3.395 15.893 1.00 94.56 190 ALA A CA 1
ATOM 1524 C C . ALA A 1 190 ? -18.621 -3.368 14.999 1.00 94.56 190 ALA A C 1
ATOM 1526 O O . ALA A 1 190 ? -19.342 -4.362 14.947 1.00 94.56 190 ALA A O 1
ATOM 1527 N N . VAL A 1 191 ? -18.914 -2.245 14.333 1.00 93.44 191 VAL A N 1
ATOM 1528 C CA . VAL A 1 191 ? -20.158 -2.062 13.552 1.00 93.44 191 VAL A CA 1
ATOM 1529 C C . VAL A 1 191 ? -19.922 -1.905 12.053 1.00 93.44 191 VAL A C 1
ATOM 1531 O O . VAL A 1 191 ? -20.869 -1.667 11.307 1.00 93.44 191 VAL A O 1
ATOM 1534 N N . THR A 1 192 ? -18.669 -1.993 11.611 1.00 92.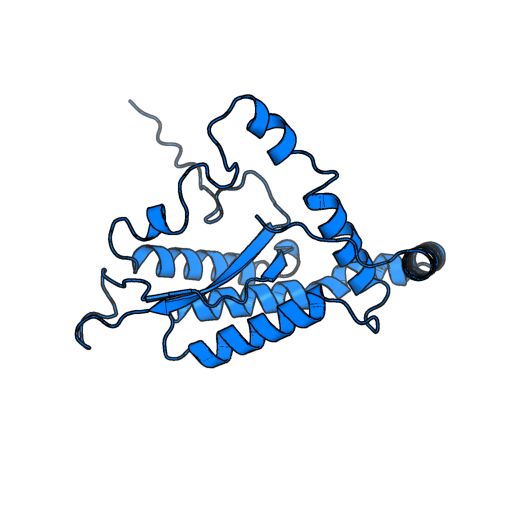69 192 THR A N 1
ATOM 1535 C CA . THR A 1 192 ? -18.287 -1.804 10.210 1.00 92.69 192 THR A CA 1
ATOM 1536 C C . THR A 1 192 ? -17.655 -3.059 9.632 1.00 92.69 192 THR A C 1
ATOM 1538 O O . THR A 1 192 ? -17.138 -3.919 10.350 1.00 92.69 192 THR A O 1
ATOM 1541 N N . GLU A 1 193 ? -17.701 -3.168 8.309 1.00 93.38 193 GLU A N 1
ATOM 1542 C CA . GLU A 1 193 ? -17.051 -4.231 7.549 1.00 93.38 193 GLU A CA 1
ATOM 1543 C C . GLU A 1 193 ? -16.121 -3.652 6.489 1.00 93.38 193 GLU A C 1
ATOM 1545 O O . GLU A 1 193 ? -16.132 -2.446 6.245 1.00 93.38 193 GLU A O 1
ATOM 1550 N N . GLU A 1 194 ? -15.277 -4.502 5.903 1.00 92.88 194 GLU A N 1
ATOM 1551 C CA . GLU A 1 194 ? -14.429 -4.089 4.787 1.00 92.88 194 GLU A CA 1
ATOM 1552 C C . GLU A 1 194 ? -15.318 -3.696 3.599 1.00 92.88 194 GLU A C 1
ATOM 1554 O O . GLU A 1 194 ? -16.147 -4.478 3.134 1.00 92.88 194 GLU A O 1
ATOM 1559 N N . GLU A 1 195 ? -15.163 -2.465 3.117 1.00 89.88 195 GLU A N 1
ATOM 1560 C CA . GLU A 1 195 ? -15.858 -1.978 1.934 1.00 89.88 195 GLU A CA 1
ATOM 1561 C C . GLU A 1 195 ? -15.150 -2.432 0.655 1.00 89.88 195 GLU A C 1
ATOM 1563 O O . GLU A 1 195 ? -13.925 -2.571 0.595 1.00 89.88 195 GLU A O 1
ATOM 1568 N N . VAL A 1 196 ? -15.925 -2.607 -0.416 1.00 83.88 196 VAL A N 1
ATOM 1569 C CA . VAL A 1 196 ? -15.384 -3.004 -1.718 1.00 83.88 196 VAL A CA 1
ATOM 1570 C C . VAL A 1 196 ? -14.599 -1.852 -2.341 1.00 83.88 196 VAL A C 1
ATOM 1572 O O . VAL A 1 196 ? -15.151 -0.841 -2.777 1.00 83.88 196 VAL A O 1
ATOM 1575 N N . GLU A 1 197 ? -13.287 -2.036 -2.466 1.00 77.75 197 GLU A N 1
ATOM 1576 C CA . GLU A 1 197 ? -12.406 -1.082 -3.132 1.00 77.75 197 GLU A CA 1
ATOM 1577 C C . GLU A 1 197 ? -12.394 -1.305 -4.649 1.00 77.75 197 GLU A C 1
ATOM 1579 O O . GLU A 1 197 ? -11.505 -1.979 -5.174 1.00 77.75 197 GLU A O 1
ATOM 1584 N N . LEU A 1 198 ? -13.326 -0.691 -5.383 1.00 66.50 198 LEU A N 1
ATOM 1585 C CA . LEU A 1 198 ? -13.383 -0.793 -6.849 1.00 66.50 198 LEU A CA 1
ATOM 1586 C C . LEU A 1 198 ? -12.008 -0.531 -7.495 1.00 66.50 198 LEU A C 1
ATOM 1588 O O . LEU A 1 198 ? -11.352 0.488 -7.237 1.00 66.50 198 LEU A O 1
ATOM 1592 N N . SER A 1 199 ? -11.533 -1.479 -8.302 1.00 54.72 199 SER A N 1
ATOM 1593 C CA . SER A 1 199 ? -10.309 -1.335 -9.092 1.00 54.72 199 SER A CA 1
ATOM 1594 C C . SER A 1 199 ? -10.569 -0.450 -10.311 1.00 54.72 199 SER A C 1
ATOM 1596 O O . SER A 1 199 ? -11.605 -0.590 -10.959 1.00 54.72 199 SER A O 1
ATOM 1598 N N . GLN A 1 200 ? -9.620 0.438 -10.617 1.00 47.34 200 GLN A N 1
ATOM 1599 C CA . GLN A 1 200 ? -9.444 0.956 -11.976 1.00 47.34 200 GLN A CA 1
ATOM 1600 C C . GLN A 1 200 ? -8.676 -0.073 -12.793 1.00 47.34 200 GLN A C 1
ATOM 1602 O O . GLN A 1 200 ? -7.661 -0.582 -12.250 1.00 47.34 200 GLN A O 1
#

Organism: NCBI:txid82987